Protein AF-A0A7Y6XG58-F1 (afdb_monomer_lite)

Secondary structure (DSSP, 8-state):
----EEEEEEPSSSSEEEEEE-TT--EEEEEEESS-GGGEEEEE-TTSSEEEEEE---SSSPPEEEEEESSSTT-EEEEPPPSSSEEEEEEE-TTS-EEEEEEE-SS--EEEETTEEEEEETTEEEEPPPPBTTB-EEEEEEEEEETTEEEEEEEEEEE-SSTT--GGGGSHHHHH-SEESSS--TTPPPEEEPPIIIIIHHHHHH-S--SS---EEEEEE--BTBPEEEEEE-SSS-EEEEEEEEEETTEEEPPTT----TT--EEEEEETTEEEEEETTEEEEEETTTTEEEEEEES-SEEEEPPPPP---------------

pLDDT: mean 89.7, std 11.96, range [34.78, 98.19]

Radius of gyration: 22.36 Å; chains: 1; bounding box: 59×58×66 Å

Sequence (325 aa):
PSFALSLLQDAAPSGCTWIRQDPTGIRKALATVDAPCERLGLAWSPDGKQGALVDRGNGTLPPRAWKVDFDAPQALTPLALPDEGHTDSLGFDAQGRVVALVSQLEGLTRKEERGEEVFVVDGRRLPVPEETEGSPAGLAHAYRREGETWKRIESVATVYEREDAPGTTALATASQLVSSTFGADPDAPAATELTEDSEAARLDAVVKDKGHTEYGAWVALETHGGPLYAWRAARELPVLMPPLRWEANDRLSEPEALSLEPTSVVELRVRGALLLVASDHSARIYDARSKKRLAQLDGVHGARFWPKQRTVTAALPSSGTSAGQ

Foldseek 3Di:
DFFKKWFWFADPPGFIWTWIAGSVRDIDTFETDRDHRVQWFKEAFLQLQKIKIWRPDDVVDHIWMFITGRVPGHPTHTADDDPAAHFPKWFAFLVRWIKTKGWHQPPWDWDDDPNFIWTADPNDTAGAPDDDVQKGKTKIWMWTDDPNDTDTDDIHIWIDRDPPTCTSVVDPVLVRGPIMRDDDDPQFFDKAFDDPVPVQVVCCVVCVDLLDDFDFGWIWTQALQGTWIFTFGPDVDTFTFDPIWDDDPNDTDGQDPPPDRSPWGWTWGYDHQWIWIDTAQWIWIARNNVSHTPDIGGSTRDMDTRHDNDDSPPPDPPPPDDDDD

Structure (mmCIF, N/CA/C/O backbone):
data_AF-A0A7Y6XG58-F1
#
_entry.id   AF-A0A7Y6XG58-F1
#
loop_
_atom_site.group_PDB
_atom_site.id
_atom_site.type_symbol
_atom_site.label_atom_id
_atom_site.label_alt_id
_atom_site.label_comp_id
_atom_site.label_asym_id
_atom_site.label_entity_id
_atom_site.label_seq_id
_atom_site.pdbx_PDB_ins_code
_atom_site.Cartn_x
_atom_site.Cartn_y
_atom_site.Cartn_z
_atom_site.occupancy
_atom_site.B_iso_or_equiv
_atom_site.auth_seq_id
_atom_site.auth_comp_id
_atom_site.auth_asym_id
_atom_site.auth_atom_id
_atom_site.pdbx_PDB_model_num
ATOM 1 N N . PRO A 1 1 ? 3.478 -12.590 -20.156 1.00 69.44 1 PRO A N 1
ATOM 2 C CA . PRO A 1 1 ? 2.657 -12.874 -18.947 1.00 69.44 1 PRO A CA 1
ATOM 3 C C . PRO A 1 1 ? 1.455 -11.914 -18.908 1.00 69.44 1 PRO A C 1
ATOM 5 O O . PRO A 1 1 ? 1.644 -10.749 -19.231 1.00 69.44 1 PRO A O 1
ATOM 8 N N . SER A 1 2 ? 0.245 -12.385 -18.576 1.00 86.50 2 SER A N 1
ATOM 9 C CA . SER A 1 2 ? -0.956 -11.531 -18.457 1.00 86.50 2 SER A CA 1
ATOM 10 C C . SER A 1 2 ? -1.054 -10.938 -17.049 1.00 86.50 2 SER A C 1
ATOM 12 O O . SER A 1 2 ? -0.806 -11.647 -16.071 1.00 86.50 2 SER A O 1
ATOM 14 N N . PHE A 1 3 ? -1.404 -9.656 -16.938 1.00 92.06 3 PHE A N 1
ATOM 15 C CA . PHE A 1 3 ? -1.584 -8.965 -15.661 1.00 92.06 3 PHE A CA 1
ATOM 16 C C . PHE A 1 3 ? -2.633 -7.863 -15.767 1.00 92.06 3 PHE A C 1
ATOM 18 O O . PHE A 1 3 ? -2.821 -7.285 -16.824 1.00 92.06 3 PHE A O 1
ATOM 25 N N . ALA A 1 4 ? -3.285 -7.548 -14.654 1.00 94.88 4 ALA A N 1
ATOM 26 C CA . ALA A 1 4 ? -4.121 -6.363 -14.513 1.00 94.88 4 ALA A CA 1
ATOM 27 C C . ALA A 1 4 ? -3.551 -5.492 -13.390 1.00 94.88 4 ALA A C 1
ATOM 29 O O . ALA A 1 4 ? -2.874 -6.003 -12.492 1.00 94.88 4 ALA A O 1
ATOM 30 N N . LEU A 1 5 ? -3.825 -4.193 -13.438 1.00 96.00 5 LEU A N 1
ATOM 31 C CA . LEU A 1 5 ? -3.298 -3.211 -12.497 1.00 96.00 5 LEU A CA 1
ATOM 32 C C . LEU A 1 5 ? -4.422 -2.440 -11.811 1.00 96.00 5 LEU A C 1
ATOM 34 O O . LEU A 1 5 ? -5.487 -2.207 -12.380 1.00 96.00 5 LEU A O 1
ATOM 38 N N . SER A 1 6 ? -4.137 -2.038 -10.583 1.00 95.31 6 SER A N 1
ATOM 39 C CA . SER A 1 6 ? -4.850 -1.025 -9.822 1.00 95.31 6 SER A CA 1
ATOM 40 C C . SER A 1 6 ? -4.004 0.241 -9.839 1.00 95.31 6 SER A C 1
ATOM 42 O O . SER A 1 6 ? -2.847 0.187 -9.424 1.00 95.31 6 SER A O 1
ATOM 44 N N . LEU A 1 7 ? -4.567 1.347 -10.316 1.00 96.31 7 LEU A N 1
ATOM 45 C CA . LEU A 1 7 ? -3.870 2.617 -10.500 1.00 96.31 7 LEU A CA 1
ATOM 46 C C . LEU A 1 7 ? -4.575 3.737 -9.732 1.00 96.31 7 LEU A C 1
ATOM 48 O O . LEU A 1 7 ? -5.806 3.764 -9.682 1.00 96.31 7 LEU A O 1
ATOM 52 N N . LEU A 1 8 ? -3.796 4.670 -9.197 1.00 96.56 8 LEU A N 1
ATOM 53 C CA . LEU A 1 8 ? -4.266 5.979 -8.745 1.00 96.56 8 LEU A CA 1
ATOM 54 C C . LEU A 1 8 ? -3.774 7.043 -9.723 1.00 96.56 8 LEU A C 1
ATOM 56 O O . LEU A 1 8 ? -2.607 7.037 -10.116 1.00 96.56 8 LEU A O 1
ATOM 60 N N . GLN A 1 9 ? -4.669 7.930 -10.136 1.00 96.12 9 GLN A N 1
ATOM 61 C CA . GLN A 1 9 ? -4.381 8.992 -11.094 1.00 96.12 9 GLN A CA 1
ATOM 62 C C . GLN A 1 9 ? -5.213 10.229 -10.754 1.00 96.12 9 GLN A C 1
ATOM 64 O O . GLN A 1 9 ? -6.367 10.090 -10.344 1.00 96.12 9 GLN A O 1
ATOM 69 N N . ASP A 1 10 ? -4.650 11.420 -10.959 1.00 95.94 10 ASP A N 1
ATOM 70 C CA . ASP A 1 10 ? -5.363 12.675 -10.722 1.00 95.94 10 ASP A CA 1
ATOM 71 C C . ASP A 1 10 ? -6.673 12.735 -11.510 1.00 95.94 10 ASP A C 1
ATOM 73 O O . ASP A 1 10 ? -6.753 12.363 -12.687 1.00 95.94 10 ASP A O 1
ATOM 77 N N . ALA A 1 11 ? -7.717 13.211 -10.839 1.00 93.62 11 ALA A N 1
ATOM 78 C CA . ALA A 1 11 ? -9.002 13.506 -11.443 1.00 93.62 11 ALA A CA 1
ATOM 79 C C . ALA A 1 11 ? -9.057 14.978 -11.870 1.00 93.62 11 ALA A C 1
ATOM 81 O O . ALA A 1 11 ? -8.547 15.860 -11.183 1.00 93.62 11 ALA A O 1
ATOM 82 N N . ALA A 1 12 ? -9.723 15.256 -12.992 1.00 87.38 12 ALA A N 1
ATOM 83 C CA . ALA A 1 12 ? -10.027 16.622 -13.402 1.00 87.38 12 ALA A CA 1
ATOM 84 C C . ALA A 1 12 ? -11.384 17.069 -12.815 1.00 87.38 12 ALA A C 1
ATOM 86 O O . ALA A 1 12 ? -12.341 16.294 -12.884 1.00 87.38 12 ALA A O 1
ATOM 87 N N . PRO A 1 13 ? -11.523 18.311 -12.310 1.00 86.44 13 PRO A N 1
ATOM 88 C CA . PRO A 1 13 ? -10.483 19.339 -12.167 1.00 86.44 13 PRO A CA 1
ATOM 89 C C . PRO A 1 13 ? -9.591 19.163 -10.923 1.00 86.44 13 PRO A C 1
ATOM 91 O O . PRO A 1 13 ? -8.540 19.792 -10.850 1.00 86.44 13 PRO A O 1
ATOM 94 N N . SER A 1 14 ? -10.009 18.345 -9.958 1.00 90.56 14 SER A N 1
ATOM 95 C CA . SER A 1 14 ? -9.260 18.015 -8.745 1.00 90.56 14 SER A CA 1
ATOM 96 C C . SER A 1 14 ? -9.684 16.650 -8.202 1.00 90.56 14 SER A C 1
ATOM 98 O O . SER A 1 14 ? -10.752 16.135 -8.544 1.00 90.56 14 SER A O 1
ATOM 100 N N . GLY A 1 15 ? -8.859 16.088 -7.319 1.00 95.12 15 GLY A N 1
ATOM 101 C CA . GLY A 1 15 ? -9.108 14.813 -6.652 1.00 95.12 15 GLY A CA 1
ATOM 102 C C . GLY A 1 15 ? -8.339 13.660 -7.286 1.00 95.12 15 GLY A C 1
ATOM 103 O O . GLY A 1 15 ? -7.426 13.864 -8.082 1.00 95.12 15 GLY A O 1
ATOM 104 N N . CYS A 1 16 ? -8.724 12.435 -6.948 1.00 96.62 16 CYS A N 1
ATOM 105 C CA . CYS A 1 16 ? -8.040 11.233 -7.399 1.00 96.62 16 CYS A CA 1
ATOM 106 C C . CYS A 1 16 ? -9.036 10.170 -7.853 1.00 96.62 16 CYS A C 1
ATOM 108 O O . CYS A 1 16 ? -10.065 9.933 -7.214 1.00 96.62 16 CYS A O 1
ATOM 110 N N . THR A 1 17 ? -8.715 9.506 -8.960 1.00 96.00 17 THR A N 1
ATOM 111 C CA . THR A 1 17 ? -9.482 8.393 -9.510 1.00 96.00 17 THR A CA 1
ATOM 112 C C . THR A 1 17 ? -8.733 7.084 -9.312 1.00 96.00 17 THR A C 1
ATOM 114 O O . THR A 1 17 ? -7.593 6.917 -9.746 1.00 96.00 17 THR A O 1
ATOM 117 N N . TRP A 1 18 ? -9.424 6.117 -8.718 1.00 96.00 18 TRP A N 1
ATOM 118 C CA . TRP A 1 18 ? -9.010 4.728 -8.688 1.00 96.00 18 TRP A CA 1
ATOM 119 C C . TRP A 1 18 ? -9.430 4.029 -9.981 1.00 96.00 18 TRP A C 1
ATOM 121 O O . TRP A 1 18 ? -10.613 3.962 -10.321 1.00 96.00 18 TRP A O 1
ATOM 131 N N . ILE A 1 19 ? -8.453 3.494 -10.707 1.00 95.50 19 ILE A N 1
ATOM 132 C CA . ILE A 1 19 ? -8.625 2.889 -12.026 1.00 95.50 19 ILE A CA 1
ATOM 133 C C . ILE A 1 19 ? -8.189 1.423 -11.986 1.00 95.50 19 ILE A C 1
ATOM 135 O O . ILE A 1 19 ? -7.132 1.085 -11.454 1.00 95.50 19 ILE A O 1
ATOM 139 N N . ARG A 1 20 ? -8.964 0.548 -12.630 1.00 94.94 20 ARG A N 1
ATOM 140 C CA . ARG A 1 20 ? -8.509 -0.787 -13.031 1.00 94.94 20 ARG A CA 1
ATOM 141 C C . ARG A 1 20 ? -8.024 -0.743 -14.471 1.00 94.94 20 ARG A C 1
ATOM 143 O O . ARG A 1 20 ? -8.786 -0.354 -15.352 1.00 94.94 20 ARG A O 1
ATOM 150 N N . GLN A 1 21 ? -6.798 -1.188 -14.715 1.00 95.75 21 GLN A N 1
ATOM 151 C CA . GLN A 1 21 ? -6.299 -1.449 -16.062 1.00 95.75 21 GLN A CA 1
ATOM 152 C C . GLN A 1 21 ? -6.262 -2.957 -16.311 1.00 95.75 21 GLN A C 1
ATOM 154 O O . GLN A 1 21 ? -5.700 -3.706 -15.511 1.00 95.75 21 GLN A O 1
ATOM 159 N N . ASP A 1 22 ? -6.873 -3.413 -17.397 1.00 93.75 22 ASP A N 1
ATOM 160 C CA . ASP A 1 22 ? -6.862 -4.823 -17.777 1.00 93.75 22 ASP A CA 1
ATOM 161 C C . ASP A 1 22 ? -5.561 -5.220 -18.520 1.00 93.75 22 ASP A C 1
ATOM 163 O O . ASP A 1 22 ? -4.730 -4.356 -18.822 1.00 93.75 22 ASP A O 1
ATOM 167 N N . PRO A 1 23 ? -5.354 -6.515 -18.829 1.00 92.12 23 PRO A N 1
ATOM 168 C CA . PRO A 1 23 ? -4.157 -6.970 -19.541 1.00 92.12 23 PRO A CA 1
ATOM 169 C C . PRO A 1 23 ? -4.000 -6.448 -20.970 1.00 92.12 23 PRO A C 1
ATOM 171 O O . PRO A 1 23 ? -2.908 -6.537 -21.523 1.00 92.12 23 PRO A O 1
ATOM 174 N N . THR A 1 24 ? -5.069 -5.930 -21.577 1.00 92.00 24 THR A N 1
ATOM 175 C CA . THR A 1 24 ? -5.035 -5.307 -22.908 1.00 92.00 24 THR A CA 1
ATOM 176 C C . THR A 1 24 ? -4.704 -3.814 -22.840 1.00 92.00 24 THR A C 1
ATOM 178 O O . THR A 1 24 ? -4.454 -3.193 -23.868 1.00 92.00 24 THR A O 1
ATOM 181 N N . GLY A 1 25 ? -4.663 -3.242 -21.631 1.00 92.50 25 GLY A N 1
ATOM 182 C CA . GLY A 1 25 ? -4.418 -1.824 -21.388 1.00 92.50 25 GLY A CA 1
ATOM 183 C C . GLY A 1 25 ? -5.690 -0.987 -21.251 1.00 92.50 25 GLY A C 1
ATOM 184 O O . GLY A 1 25 ? -5.589 0.215 -21.008 1.00 92.50 25 GLY A O 1
ATOM 185 N N . ILE A 1 26 ? -6.881 -1.586 -21.356 1.00 94.44 26 ILE A N 1
ATOM 186 C CA . ILE A 1 26 ? -8.145 -0.858 -21.197 1.00 94.44 26 ILE A CA 1
ATOM 187 C C . ILE A 1 26 ? -8.289 -0.423 -19.738 1.00 94.44 26 ILE A C 1
ATOM 189 O O . ILE A 1 26 ? -8.151 -1.227 -18.814 1.00 94.44 26 ILE A O 1
ATOM 193 N N . ARG A 1 27 ? -8.581 0.866 -19.537 1.00 94.81 27 ARG A N 1
ATOM 194 C CA . ARG A 1 27 ? -8.760 1.493 -18.224 1.00 94.81 27 ARG A CA 1
ATOM 195 C C . ARG A 1 27 ? -10.244 1.684 -17.910 1.00 94.81 27 ARG A C 1
ATOM 197 O O . ARG A 1 27 ? -10.975 2.275 -18.699 1.00 94.81 27 ARG A O 1
ATOM 204 N N . LYS A 1 28 ? -10.672 1.227 -16.732 1.00 93.69 28 LYS A N 1
ATOM 205 C CA . LYS A 1 28 ? -12.011 1.438 -16.165 1.00 93.69 28 LYS A CA 1
ATOM 206 C C . LYS A 1 28 ? -11.878 2.192 -14.844 1.00 93.69 28 LYS A C 1
ATOM 208 O O . LYS A 1 28 ? -11.248 1.687 -13.915 1.00 93.69 28 LYS A O 1
ATOM 213 N N . ALA A 1 29 ? -12.487 3.371 -14.748 1.00 94.50 29 ALA A N 1
ATOM 214 C CA . ALA A 1 29 ? -12.616 4.079 -13.477 1.00 94.50 29 ALA A CA 1
ATOM 215 C C . ALA A 1 29 ? -13.538 3.293 -12.530 1.00 94.50 29 ALA A C 1
ATOM 217 O O . ALA A 1 29 ? -14.615 2.843 -12.929 1.00 94.50 29 ALA A O 1
ATOM 218 N N . LEU A 1 30 ? -13.097 3.113 -11.288 1.00 94.12 30 LEU A N 1
ATOM 219 C CA . LEU A 1 30 ? -13.837 2.421 -10.234 1.00 94.12 30 LEU A CA 1
ATOM 220 C C . LEU A 1 30 ? -14.486 3.421 -9.280 1.00 94.12 30 LEU A C 1
ATOM 222 O O . LEU A 1 30 ? -15.659 3.280 -8.945 1.00 94.12 30 LEU A O 1
ATOM 226 N N . ALA A 1 31 ? -13.727 4.439 -8.879 1.00 94.56 31 ALA A N 1
ATOM 227 C CA . ALA A 1 31 ? -14.133 5.456 -7.921 1.00 94.56 31 ALA A CA 1
ATOM 228 C C . ALA A 1 31 ? -13.327 6.743 -8.127 1.00 94.56 31 ALA A C 1
ATOM 230 O O . ALA A 1 31 ? -12.152 6.669 -8.480 1.00 94.56 31 ALA A O 1
ATOM 231 N N . THR A 1 32 ? -13.933 7.894 -7.841 1.00 95.25 32 THR A N 1
ATOM 232 C CA . THR A 1 32 ? -13.258 9.199 -7.828 1.00 95.25 32 THR A CA 1
ATOM 233 C C . THR A 1 32 ? -13.610 9.926 -6.542 1.00 95.25 32 THR A C 1
ATOM 235 O O . THR A 1 32 ? -14.789 10.072 -6.232 1.00 95.25 32 THR A O 1
ATOM 238 N N . VAL A 1 33 ? -12.601 10.375 -5.799 1.00 94.50 33 VAL A N 1
ATOM 239 C CA . VAL A 1 33 ? -12.776 11.102 -4.536 1.00 94.50 33 VAL A CA 1
ATOM 240 C C . VAL A 1 33 ? -12.104 12.464 -4.592 1.00 94.50 33 VAL A C 1
ATOM 242 O O . VAL A 1 33 ? -11.081 12.641 -5.251 1.00 94.50 33 VAL A O 1
ATOM 245 N N . ASP A 1 34 ? -12.661 13.414 -3.849 1.00 94.06 34 ASP A N 1
ATOM 246 C CA . ASP A 1 34 ? -12.052 14.724 -3.630 1.00 94.06 34 ASP A CA 1
ATOM 247 C C . ASP A 1 34 ? -10.993 14.636 -2.518 1.00 94.06 34 ASP A C 1
ATOM 249 O O . ASP A 1 34 ? -11.228 14.946 -1.343 1.00 94.06 34 ASP A O 1
ATOM 253 N N . ALA A 1 35 ? -9.854 14.060 -2.893 1.00 94.25 35 ALA A N 1
ATOM 254 C CA . ALA A 1 35 ? -8.639 13.918 -2.104 1.00 94.25 35 ALA A CA 1
ATOM 255 C C . ALA A 1 35 ? -7.462 13.684 -3.065 1.00 94.25 35 ALA A C 1
ATOM 257 O O . ALA A 1 35 ? -7.665 13.080 -4.122 1.00 94.25 35 ALA A O 1
ATOM 258 N N . PRO A 1 36 ? -6.250 14.144 -2.728 1.00 94.31 36 PRO A N 1
ATOM 259 C CA . PRO A 1 36 ? -5.086 13.935 -3.569 1.00 94.31 36 PRO A CA 1
ATOM 260 C C . PRO A 1 36 ? -4.610 12.473 -3.446 1.00 94.31 36 PRO A C 1
ATOM 262 O O . PRO A 1 36 ? -4.856 11.812 -2.429 1.00 94.31 36 PRO A O 1
ATOM 265 N N . CYS A 1 37 ? -4.020 11.930 -4.512 1.00 95.00 37 CYS A N 1
ATOM 266 C CA . CYS A 1 37 ? -3.786 10.491 -4.639 1.00 95.00 37 CYS A CA 1
ATOM 267 C C . CYS A 1 37 ? -2.814 9.925 -3.596 1.00 95.00 37 CYS A C 1
ATOM 269 O O . CYS A 1 37 ? -3.017 8.807 -3.126 1.00 95.00 37 CYS A O 1
ATOM 271 N N . GLU A 1 38 ? -1.804 10.695 -3.194 1.00 91.31 38 GLU A N 1
ATOM 272 C CA . GLU A 1 38 ? -0.782 10.327 -2.209 1.00 91.31 38 GLU A CA 1
ATOM 273 C C . GLU A 1 38 ? -1.354 10.054 -0.811 1.00 91.31 38 GLU A C 1
ATOM 275 O O . GLU A 1 38 ? -0.729 9.397 0.019 1.00 91.31 38 GLU A O 1
ATOM 280 N N . ARG A 1 39 ? -2.574 10.532 -0.546 1.00 92.50 39 ARG A N 1
ATOM 281 C CA . ARG A 1 39 ? -3.260 10.354 0.738 1.00 92.50 39 ARG A CA 1
ATOM 282 C C . ARG A 1 39 ? -4.153 9.117 0.778 1.00 92.50 39 ARG A C 1
ATOM 284 O O . ARG A 1 39 ? -4.717 8.804 1.831 1.00 92.50 39 ARG A O 1
ATOM 291 N N . LEU A 1 40 ? -4.319 8.446 -0.363 1.00 94.94 40 LEU A N 1
ATOM 292 C CA . LEU A 1 40 ? -5.261 7.351 -0.521 1.00 94.94 40 LEU A CA 1
ATOM 293 C C . LEU A 1 40 ? -4.615 5.988 -0.295 1.00 94.94 40 LEU A C 1
ATOM 295 O O . LEU A 1 40 ? -3.627 5.625 -0.925 1.00 94.94 40 LEU A O 1
ATOM 299 N N . GLY A 1 41 ? -5.249 5.188 0.555 1.00 94.19 41 GLY A N 1
ATOM 300 C CA . GLY A 1 41 ? -4.960 3.769 0.722 1.00 94.19 41 GLY A CA 1
ATOM 301 C C . GLY A 1 41 ? -6.047 2.916 0.084 1.00 94.19 41 GLY A C 1
ATOM 302 O O . GLY A 1 41 ? -7.231 3.253 0.151 1.00 94.19 41 GLY A O 1
ATOM 303 N N . LEU A 1 42 ? -5.651 1.793 -0.518 1.00 94.88 42 LEU A N 1
ATOM 304 C CA . LEU A 1 42 ? -6.553 0.883 -1.228 1.00 94.88 42 LEU A CA 1
ATOM 305 C C . LEU A 1 42 ? -6.442 -0.539 -0.681 1.00 94.88 42 LEU A C 1
ATOM 307 O O . LEU A 1 42 ? -5.336 -1.067 -0.558 1.00 94.88 42 LEU A O 1
ATOM 311 N N . ALA A 1 43 ? -7.586 -1.172 -0.434 1.00 94.62 43 ALA A N 1
ATOM 312 C CA . ALA A 1 43 ? -7.684 -2.590 -0.111 1.00 94.62 43 ALA A CA 1
ATOM 313 C C . ALA A 1 43 ? -8.729 -3.284 -0.987 1.00 94.62 43 ALA A C 1
ATOM 315 O O . ALA A 1 43 ? -9.675 -2.653 -1.463 1.00 94.62 43 ALA A O 1
ATOM 316 N N . TRP A 1 44 ? -8.587 -4.597 -1.156 1.00 92.62 44 TRP A N 1
ATOM 317 C CA . TRP A 1 44 ? -9.501 -5.413 -1.958 1.00 92.62 44 TRP A CA 1
ATOM 318 C C . TRP A 1 44 ? -10.119 -6.550 -1.159 1.00 92.62 44 TRP A C 1
ATOM 320 O O . TRP A 1 44 ? -9.448 -7.193 -0.347 1.00 92.62 44 TRP A O 1
ATOM 330 N N . SER A 1 45 ? -11.376 -6.858 -1.468 1.00 93.25 45 SER A N 1
ATOM 331 C CA . SER A 1 45 ? -12.005 -8.088 -1.010 1.00 93.25 45 SER A CA 1
ATOM 332 C C . SER A 1 45 ? -11.342 -9.315 -1.661 1.00 93.25 45 SER A C 1
ATOM 334 O O . SER A 1 45 ? -10.848 -9.235 -2.793 1.00 93.25 45 SER A O 1
ATOM 336 N N . PRO A 1 46 ? -11.349 -10.487 -0.996 1.00 91.75 46 PRO A N 1
ATOM 337 C CA . PRO A 1 46 ? -10.720 -11.701 -1.521 1.00 91.75 46 PRO A CA 1
ATOM 338 C C . PRO A 1 46 ? -11.305 -12.173 -2.859 1.00 91.75 46 PRO A C 1
ATOM 340 O O . PRO A 1 46 ? -10.586 -12.732 -3.686 1.00 91.75 46 PRO A O 1
ATOM 343 N N . ASP A 1 47 ? -12.595 -11.925 -3.092 1.00 90.12 47 ASP A N 1
ATOM 344 C CA . ASP A 1 47 ? -13.291 -12.258 -4.339 1.00 90.12 47 ASP A CA 1
ATOM 345 C C . ASP A 1 47 ? -13.029 -11.250 -5.474 1.00 90.12 47 ASP A C 1
ATOM 347 O O . ASP A 1 47 ? -13.436 -11.476 -6.616 1.00 90.12 47 ASP A O 1
ATOM 351 N N . GLY A 1 48 ? -12.331 -10.146 -5.183 1.00 89.38 48 GLY A N 1
ATOM 352 C CA . GLY A 1 48 ? -11.999 -9.099 -6.141 1.00 89.38 48 GLY A CA 1
ATOM 353 C C . GLY A 1 48 ? -13.213 -8.378 -6.725 1.00 89.38 48 GLY A C 1
ATOM 354 O O . GLY A 1 48 ? -13.105 -7.875 -7.843 1.00 89.38 48 GLY A O 1
ATOM 355 N N . LYS A 1 49 ? -14.351 -8.363 -6.017 1.00 90.25 49 LYS A N 1
ATOM 356 C CA . LYS A 1 49 ? -15.574 -7.642 -6.416 1.00 90.25 49 LYS A CA 1
ATOM 357 C C . LYS A 1 49 ? -15.749 -6.308 -5.704 1.00 90.25 49 LYS A C 1
ATOM 359 O O . LYS A 1 49 ? -16.452 -5.435 -6.202 1.00 90.25 49 LYS A O 1
ATOM 364 N N . GLN A 1 50 ? -15.119 -6.153 -4.545 1.00 92.75 50 GLN A N 1
ATOM 365 C CA . GLN A 1 50 ? -15.244 -4.971 -3.710 1.00 92.75 50 GLN A CA 1
ATOM 366 C C . GLN A 1 50 ? -13.871 -4.451 -3.298 1.00 92.75 50 GLN A C 1
ATOM 368 O O . GLN A 1 50 ? -12.870 -5.172 -3.271 1.00 92.75 50 GLN A O 1
ATOM 373 N N . GLY A 1 51 ? -13.839 -3.174 -2.955 1.00 94.38 51 GLY A N 1
ATOM 374 C CA . GLY A 1 51 ? -12.672 -2.506 -2.421 1.00 94.38 51 GLY A CA 1
ATOM 375 C C . GLY A 1 51 ? -13.020 -1.593 -1.261 1.00 94.38 51 GLY A C 1
ATOM 376 O O . GLY A 1 51 ? -14.182 -1.235 -1.056 1.00 94.38 51 GLY A O 1
ATOM 377 N N . ALA A 1 52 ? -11.994 -1.213 -0.514 1.00 95.31 52 ALA A N 1
ATOM 378 C CA . ALA A 1 52 ? -12.046 -0.122 0.440 1.00 95.31 52 ALA A CA 1
ATOM 379 C C . ALA A 1 52 ? -11.031 0.936 0.012 1.00 95.31 52 ALA A C 1
ATOM 381 O O . ALA A 1 52 ? -9.907 0.605 -0.369 1.00 95.31 52 ALA A O 1
ATOM 382 N N . LEU A 1 53 ? -11.454 2.193 0.064 1.00 95.31 53 LEU A N 1
ATOM 383 C CA . LEU A 1 53 ? -10.631 3.363 -0.195 1.00 95.31 53 LEU A CA 1
ATOM 384 C C . LEU A 1 53 ? -10.631 4.206 1.074 1.00 95.31 53 LEU A C 1
ATOM 386 O O . LEU A 1 53 ? -11.700 4.500 1.607 1.00 95.31 53 LEU A O 1
ATOM 390 N N . VAL A 1 54 ? -9.448 4.569 1.561 1.00 96.19 54 VAL A N 1
ATOM 391 C CA . VAL A 1 54 ? -9.281 5.405 2.755 1.00 96.19 54 VAL A CA 1
ATOM 392 C C . VAL A 1 54 ? -8.509 6.654 2.383 1.00 96.19 54 VAL A C 1
ATOM 394 O O . VAL A 1 54 ? -7.416 6.562 1.840 1.00 96.19 54 VAL A O 1
ATOM 397 N N . ASP A 1 55 ? -9.076 7.805 2.714 1.00 95.38 55 ASP A N 1
ATOM 398 C CA . ASP A 1 55 ? -8.394 9.087 2.793 1.00 95.38 55 ASP A CA 1
ATOM 399 C C . ASP A 1 55 ? -7.962 9.296 4.254 1.00 95.38 55 ASP A C 1
ATOM 401 O O . ASP A 1 55 ? -8.817 9.404 5.133 1.00 95.38 55 ASP A O 1
ATOM 405 N N . ARG A 1 56 ? -6.650 9.356 4.522 1.00 91.50 56 ARG A N 1
ATOM 406 C CA . ARG A 1 56 ? -6.110 9.554 5.885 1.00 91.50 56 ARG A CA 1
ATOM 407 C C . ARG A 1 56 ? -6.402 10.931 6.492 1.00 91.50 56 ARG A C 1
ATOM 409 O O . ARG A 1 56 ? -6.205 11.114 7.690 1.00 91.50 56 ARG A O 1
ATOM 416 N N . GLY A 1 57 ? -6.873 11.893 5.700 1.00 91.19 57 GLY A N 1
ATOM 417 C CA . GLY A 1 57 ? -7.016 13.275 6.148 1.00 91.19 57 GLY A CA 1
ATOM 418 C C . GLY A 1 57 ? -5.665 13.980 6.314 1.00 91.19 57 GLY A C 1
ATOM 419 O O . GLY A 1 57 ? -4.607 13.433 6.014 1.00 91.19 57 GLY A O 1
ATOM 420 N N . ASN A 1 58 ? -5.697 15.241 6.739 1.00 88.94 58 ASN A N 1
ATOM 421 C CA . ASN A 1 58 ? -4.509 16.109 6.798 1.00 88.94 58 ASN A CA 1
ATOM 422 C C . ASN A 1 58 ? -4.467 16.983 8.064 1.00 88.94 58 ASN A C 1
ATOM 424 O O . ASN A 1 58 ? -3.955 18.100 8.040 1.00 88.94 58 ASN A O 1
ATOM 428 N N . GLY A 1 59 ? -5.100 16.524 9.145 1.00 85.25 59 GLY A N 1
ATOM 429 C CA . GLY A 1 59 ? -5.247 17.270 10.399 1.00 85.25 59 GLY A CA 1
ATOM 430 C C . GLY A 1 59 ? -6.351 18.333 10.378 1.00 85.25 59 GLY A C 1
ATOM 431 O O . GLY A 1 59 ? -6.974 18.571 11.405 1.00 85.25 59 GLY A O 1
ATOM 432 N N . THR A 1 60 ? -6.657 18.933 9.220 1.00 89.00 60 THR A N 1
ATOM 433 C CA . THR A 1 60 ? -7.841 19.805 9.059 1.00 89.00 60 THR A CA 1
ATOM 434 C C . THR A 1 60 ? -9.074 19.001 8.660 1.00 89.00 60 THR A C 1
ATOM 436 O O . THR A 1 60 ? -10.165 19.215 9.184 1.00 89.00 60 THR A O 1
ATOM 439 N N . LEU A 1 61 ? -8.903 18.064 7.726 1.00 90.50 61 LEU A N 1
ATOM 440 C CA . LEU A 1 61 ? -9.940 17.117 7.341 1.00 90.50 61 LEU A CA 1
ATOM 441 C C . LEU A 1 61 ? -9.764 15.818 8.132 1.00 90.50 61 LEU A C 1
ATOM 443 O O . LEU A 1 61 ? -8.653 15.273 8.123 1.00 90.50 61 LEU A O 1
ATOM 447 N N . PRO A 1 62 ? -10.829 15.303 8.776 1.00 91.69 62 PRO A N 1
ATOM 448 C CA . PRO A 1 62 ? -10.780 13.996 9.415 1.00 91.69 62 PRO A CA 1
ATOM 449 C C . PRO A 1 62 ? -10.616 12.889 8.361 1.00 91.69 62 PRO A C 1
ATOM 451 O O . PRO A 1 62 ? -10.976 13.093 7.193 1.00 91.69 62 PRO A O 1
ATOM 454 N N . PRO A 1 63 ? -10.106 11.710 8.756 1.00 94.12 63 PRO A N 1
ATOM 455 C CA . PRO A 1 63 ? -10.032 10.567 7.862 1.00 94.12 63 PRO A CA 1
ATOM 456 C C . PRO A 1 63 ? -11.429 10.154 7.389 1.00 94.12 63 PRO A C 1
ATOM 458 O O . PRO A 1 63 ? -12.420 10.250 8.116 1.00 94.12 63 PRO A O 1
ATOM 461 N N . ARG A 1 64 ? -11.510 9.689 6.144 1.00 95.62 64 ARG A N 1
ATOM 462 C CA . ARG A 1 64 ? -12.752 9.248 5.500 1.00 95.62 64 ARG A CA 1
ATOM 463 C C . ARG A 1 64 ? -12.510 7.924 4.801 1.00 95.62 64 ARG A C 1
ATOM 465 O O . ARG A 1 64 ? -11.429 7.688 4.268 1.00 95.62 64 ARG A O 1
ATOM 472 N N . ALA A 1 65 ? -13.529 7.081 4.757 1.00 96.75 65 ALA A N 1
ATOM 473 C CA . ALA A 1 65 ? -13.453 5.818 4.049 1.00 96.75 65 ALA A CA 1
ATOM 474 C C . ALA A 1 65 ? -14.689 5.573 3.195 1.00 96.75 65 ALA A C 1
ATOM 476 O O . ALA A 1 65 ? -15.789 6.050 3.485 1.00 96.75 65 ALA A O 1
ATOM 477 N N . TRP A 1 66 ? -14.496 4.783 2.147 1.00 95.88 66 TRP A N 1
ATOM 478 C CA . TRP A 1 66 ? -15.556 4.343 1.260 1.00 95.88 66 TRP A CA 1
ATOM 479 C C . TRP A 1 66 ? -15.389 2.873 0.928 1.00 95.88 66 TRP A C 1
ATOM 481 O O . TRP A 1 66 ? -14.280 2.379 0.717 1.00 95.88 66 TRP A O 1
ATOM 491 N N . LYS A 1 67 ? -16.522 2.192 0.813 1.00 94.06 67 LYS A N 1
ATOM 492 C CA . LYS A 1 67 ? -16.621 0.901 0.154 1.00 94.06 67 LYS A CA 1
ATOM 493 C C . LYS A 1 67 ? -16.942 1.125 -1.323 1.00 94.06 67 LYS A C 1
ATOM 495 O O . LYS A 1 67 ? -17.816 1.924 -1.661 1.00 94.06 67 LYS A O 1
ATOM 500 N N . VAL A 1 68 ? -16.233 0.408 -2.187 1.00 94.06 68 VAL A N 1
ATOM 501 C CA . VAL A 1 68 ? -16.364 0.485 -3.646 1.00 94.06 68 VAL A CA 1
ATOM 502 C C . VAL A 1 68 ? -16.823 -0.868 -4.167 1.00 94.06 68 VAL A C 1
ATOM 504 O O . VAL A 1 68 ? -16.199 -1.883 -3.863 1.00 94.06 68 VAL A O 1
ATOM 507 N N . ASP A 1 69 ? -17.898 -0.888 -4.947 1.00 92.19 69 ASP A N 1
ATOM 508 C CA . ASP A 1 69 ? -18.328 -2.065 -5.704 1.00 92.19 69 ASP A CA 1
ATOM 509 C C . ASP A 1 69 ? -17.804 -1.950 -7.143 1.00 92.19 69 ASP A C 1
ATOM 511 O O . ASP A 1 69 ? -18.036 -0.953 -7.827 1.00 92.19 69 ASP A O 1
ATOM 515 N N . PHE A 1 70 ? -17.043 -2.939 -7.610 1.00 90.50 70 PHE A N 1
ATOM 516 C CA . PHE A 1 70 ? -16.400 -2.870 -8.925 1.00 90.50 70 PHE A CA 1
ATOM 517 C C . PHE A 1 70 ? -17.347 -3.185 -10.094 1.00 90.50 70 PHE A C 1
ATOM 519 O O . PHE A 1 70 ? -17.031 -2.842 -11.247 1.00 90.50 70 PHE A O 1
ATOM 526 N N . ASP A 1 71 ? -18.496 -3.802 -9.808 1.00 86.31 71 ASP A N 1
ATOM 527 C CA . ASP A 1 71 ? -19.558 -4.079 -10.776 1.00 86.31 71 ASP A CA 1
ATOM 528 C C . ASP A 1 71 ? -20.530 -2.894 -10.897 1.00 86.31 71 ASP A C 1
ATOM 530 O O . ASP A 1 71 ? -21.101 -2.686 -11.969 1.00 86.31 71 ASP A O 1
ATOM 534 N N . ALA A 1 72 ? -20.626 -2.053 -9.861 1.00 83.75 72 ALA A N 1
ATOM 535 C CA . ALA A 1 72 ? -21.335 -0.771 -9.874 1.00 83.75 72 ALA A CA 1
ATOM 536 C C . ALA A 1 72 ? -20.348 0.422 -9.875 1.00 83.75 72 ALA A C 1
ATOM 538 O O . ALA A 1 72 ? -20.191 1.105 -8.860 1.00 83.75 72 ALA A O 1
ATOM 539 N N . PRO A 1 73 ? -19.653 0.689 -11.002 1.00 67.31 73 PRO A N 1
ATOM 540 C CA . PRO A 1 73 ? -18.624 1.723 -11.059 1.00 67.31 73 PRO A CA 1
ATOM 541 C C . PRO A 1 73 ? -19.176 3.096 -10.658 1.00 67.31 73 PRO A C 1
ATOM 543 O O . PRO A 1 73 ? -20.294 3.448 -11.023 1.00 67.31 73 PRO A O 1
ATOM 546 N N . GLN A 1 74 ? -18.354 3.873 -9.946 1.00 70.19 74 GLN A N 1
ATOM 547 C CA . GLN A 1 74 ? -18.657 5.206 -9.401 1.00 70.19 74 GLN A CA 1
ATOM 548 C C . GLN A 1 74 ? -19.637 5.247 -8.215 1.00 70.19 74 GLN A C 1
ATOM 550 O O . GLN A 1 74 ? -19.817 6.314 -7.627 1.00 70.19 74 GLN A O 1
ATOM 555 N N . ALA A 1 75 ? -20.209 4.116 -7.790 1.00 75.19 75 ALA A N 1
ATOM 556 C CA . ALA A 1 75 ? -20.966 4.052 -6.544 1.00 75.19 75 ALA A CA 1
ATOM 557 C C . ALA A 1 75 ? -20.005 4.020 -5.341 1.00 75.19 75 ALA A C 1
ATOM 559 O O . ALA A 1 75 ? -19.553 2.965 -4.893 1.00 75.19 75 ALA A O 1
ATOM 560 N N . LEU A 1 76 ? -19.679 5.201 -4.816 1.00 85.94 76 LEU A N 1
ATOM 561 C CA . LEU A 1 76 ? -18.971 5.351 -3.549 1.00 85.94 76 LEU A CA 1
ATOM 562 C C . LEU A 1 76 ? -19.959 5.230 -2.393 1.00 85.94 76 LEU A C 1
ATOM 564 O O . LEU A 1 76 ? -20.782 6.118 -2.187 1.00 85.94 76 LEU A O 1
ATOM 568 N N . THR A 1 77 ? -19.861 4.154 -1.615 1.00 91.88 77 THR A N 1
ATOM 569 C CA . THR A 1 77 ? -20.650 4.015 -0.384 1.00 91.88 77 THR A CA 1
ATOM 570 C C . THR A 1 77 ? -19.801 4.487 0.791 1.00 91.88 77 THR A C 1
ATOM 572 O O . THR A 1 77 ? -18.789 3.839 1.072 1.00 91.88 77 THR A O 1
ATOM 575 N N . PRO A 1 78 ? -20.149 5.595 1.475 1.00 93.81 78 PRO A N 1
ATOM 576 C CA . PRO A 1 78 ? -19.423 6.029 2.661 1.00 93.81 78 PRO A CA 1
ATOM 577 C C . PRO A 1 78 ? -19.353 4.907 3.693 1.00 93.81 78 PRO A C 1
ATOM 579 O O . PRO A 1 78 ? -20.343 4.226 3.957 1.00 93.81 78 PRO A O 1
ATOM 582 N N . LEU A 1 79 ? -18.175 4.719 4.271 1.00 94.75 79 LEU A N 1
ATOM 583 C CA . LEU A 1 79 ? -17.934 3.747 5.320 1.00 94.75 79 LEU A CA 1
ATOM 584 C C . LEU A 1 79 ? -17.544 4.510 6.582 1.00 94.75 79 LEU A C 1
ATOM 586 O O . LEU A 1 79 ? -16.453 5.071 6.655 1.00 94.75 79 LEU A O 1
ATOM 590 N N . ALA A 1 80 ? -18.441 4.528 7.569 1.00 94.81 80 ALA A N 1
ATOM 591 C CA . ALA A 1 80 ? -18.125 5.072 8.884 1.00 94.81 80 ALA A CA 1
ATOM 592 C C . ALA A 1 80 ? -16.923 4.320 9.473 1.00 94.81 80 ALA A C 1
ATOM 594 O O . ALA A 1 80 ? -16.880 3.088 9.413 1.00 94.81 80 ALA A O 1
ATOM 595 N N . LEU A 1 81 ? -15.957 5.055 10.015 1.00 95.94 81 LEU A N 1
ATOM 596 C CA . LEU A 1 81 ? -14.813 4.500 10.737 1.00 95.94 81 LEU A CA 1
ATOM 597 C C . LEU A 1 81 ? -15.208 4.214 12.198 1.00 95.94 81 LEU A C 1
ATOM 599 O O . LEU A 1 81 ? -16.207 4.767 12.656 1.00 95.94 81 LEU A O 1
ATOM 603 N N . PRO A 1 82 ? -14.495 3.332 12.920 1.00 95.81 82 PRO A N 1
ATOM 604 C CA . PRO A 1 82 ? -14.668 3.192 14.365 1.00 95.81 82 PRO A CA 1
ATOM 605 C C . PRO A 1 82 ? -14.541 4.540 15.093 1.00 95.81 82 PRO A C 1
ATOM 607 O O . PRO A 1 82 ? -13.650 5.323 14.773 1.00 95.81 82 PRO A O 1
ATOM 610 N N . ASP A 1 83 ? -15.418 4.785 16.071 1.00 91.50 83 ASP A N 1
ATOM 611 C CA . ASP A 1 83 ? -15.463 6.052 16.823 1.00 91.50 83 ASP A CA 1
ATOM 612 C C . ASP A 1 83 ? -14.329 6.179 17.854 1.00 91.50 83 ASP A C 1
ATOM 614 O O . ASP A 1 83 ? -13.947 7.280 18.247 1.00 91.50 83 ASP A O 1
ATOM 618 N N . GLU A 1 84 ? -13.813 5.045 18.327 1.00 90.50 84 GLU A N 1
ATOM 619 C CA . GLU A 1 84 ? -12.741 4.994 19.316 1.00 90.50 84 GLU A CA 1
ATOM 620 C C . GLU A 1 84 ? -11.380 4.914 18.626 1.00 90.50 84 GLU A C 1
ATOM 622 O O . GLU A 1 84 ? -11.166 4.037 17.792 1.00 90.50 84 GLU A O 1
ATOM 627 N N . GLY A 1 85 ? -10.445 5.774 19.038 1.00 93.00 85 GLY A N 1
ATOM 628 C CA . GLY A 1 85 ? -9.060 5.762 18.565 1.00 93.00 85 GLY A CA 1
ATOM 629 C C . GLY A 1 85 ? -8.865 6.316 17.149 1.00 93.00 85 GLY A C 1
ATOM 630 O O . GLY A 1 85 ? -9.740 6.950 16.563 1.00 93.00 85 GLY A O 1
ATOM 631 N N . HIS A 1 86 ? -7.673 6.093 16.603 1.00 93.94 86 HIS A N 1
ATOM 632 C CA . HIS A 1 86 ? -7.292 6.454 15.245 1.00 93.94 86 HIS A CA 1
ATOM 633 C C . HIS A 1 86 ? -7.270 5.203 14.361 1.00 93.94 86 HIS A C 1
ATOM 635 O O . HIS A 1 86 ? -6.639 4.204 14.692 1.00 93.94 86 HIS A O 1
ATOM 641 N N . THR A 1 87 ? -7.977 5.227 13.228 1.00 95.12 87 THR A N 1
ATOM 642 C CA . THR A 1 87 ? -7.956 4.096 12.288 1.00 95.12 87 THR A CA 1
ATOM 643 C C . THR A 1 87 ? -6.702 4.151 11.421 1.00 95.12 87 THR A C 1
ATOM 645 O O . THR A 1 87 ? -6.668 4.871 10.426 1.00 95.12 87 THR A O 1
ATOM 648 N N . ASP A 1 88 ? -5.706 3.338 11.766 1.00 93.75 88 ASP A N 1
ATOM 649 C CA . ASP A 1 88 ? -4.442 3.231 11.029 1.00 93.75 88 ASP A CA 1
ATOM 650 C C . ASP A 1 88 ? -4.643 2.601 9.641 1.00 93.75 88 ASP A C 1
ATOM 652 O O . ASP A 1 88 ? -3.978 2.967 8.663 1.00 93.75 88 ASP A O 1
ATOM 656 N N . SER A 1 89 ? -5.553 1.621 9.544 1.00 94.94 89 SER A N 1
ATOM 657 C CA . SER A 1 89 ? -5.839 0.924 8.290 1.00 94.94 89 SER A CA 1
ATOM 658 C C . SER A 1 89 ? -7.212 0.254 8.247 1.00 94.94 89 SER A C 1
ATOM 660 O O . SER A 1 89 ? -7.749 -0.182 9.265 1.00 94.94 89 SER A O 1
ATOM 662 N N . LEU A 1 90 ? -7.742 0.091 7.032 1.00 96.62 90 LEU A N 1
ATOM 663 C CA . LEU A 1 90 ? -8.839 -0.813 6.715 1.00 96.62 90 LEU A CA 1
ATOM 664 C C . LEU A 1 90 ? -8.351 -1.969 5.842 1.00 96.62 90 LEU A C 1
ATOM 666 O O . LEU A 1 90 ? -7.487 -1.813 4.987 1.00 96.62 90 LEU A O 1
ATOM 670 N N . GLY A 1 91 ? -8.967 -3.130 5.987 1.00 95.38 91 GLY A N 1
ATOM 671 C CA . GLY A 1 91 ? -8.681 -4.288 5.160 1.00 95.38 91 GLY A CA 1
ATOM 672 C C . GLY A 1 91 ? -9.855 -5.241 5.061 1.00 95.38 91 GLY A C 1
ATOM 673 O O . GLY A 1 91 ? -10.947 -4.970 5.560 1.00 95.38 91 GLY A O 1
ATOM 674 N N . PHE A 1 92 ? -9.619 -6.372 4.407 1.00 94.88 92 PHE A N 1
ATOM 675 C CA . PHE A 1 92 ? -10.595 -7.452 4.306 1.00 94.88 92 PHE A CA 1
ATOM 676 C C . PHE A 1 92 ? -10.034 -8.729 4.913 1.00 94.88 92 PHE A C 1
ATOM 678 O O . PHE A 1 92 ? -8.903 -9.120 4.617 1.00 94.88 92 PHE A O 1
ATOM 685 N N . ASP A 1 93 ? -10.843 -9.406 5.724 1.00 93.38 93 ASP A N 1
ATOM 686 C CA . ASP A 1 93 ? -10.534 -10.765 6.157 1.00 93.38 93 ASP A CA 1
ATOM 687 C C . ASP A 1 93 ? -10.772 -11.786 5.027 1.00 93.38 93 ASP A C 1
ATOM 689 O O . ASP A 1 93 ? -11.283 -11.467 3.949 1.00 93.38 93 ASP A O 1
ATOM 693 N N . ALA A 1 94 ? -10.417 -13.048 5.272 1.00 91.75 94 ALA A N 1
ATOM 694 C CA . ALA A 1 94 ? -10.586 -14.128 4.300 1.00 91.75 94 ALA A CA 1
ATOM 695 C C . ALA A 1 94 ? -12.052 -14.413 3.920 1.00 91.75 94 ALA A C 1
ATOM 697 O O . ALA A 1 94 ? -12.296 -15.060 2.903 1.00 91.75 94 ALA A O 1
ATOM 698 N N . GLN A 1 95 ? -13.025 -13.940 4.706 1.00 92.25 95 GLN A N 1
ATOM 699 C CA . GLN A 1 95 ? -14.454 -14.053 4.405 1.00 92.25 95 GLN A CA 1
ATOM 700 C C . GLN A 1 95 ? -14.985 -12.837 3.629 1.00 92.25 95 GLN A C 1
ATOM 702 O O . GLN A 1 95 ? -16.164 -12.810 3.282 1.00 92.25 95 GLN A O 1
ATOM 707 N N . GLY A 1 96 ? -14.145 -11.838 3.346 1.00 92.62 96 GLY A N 1
ATOM 708 C CA . GLY A 1 96 ? -14.546 -10.612 2.658 1.00 92.62 96 GLY A CA 1
ATOM 709 C C . GLY A 1 96 ? -15.256 -9.600 3.554 1.00 92.62 96 GLY A C 1
ATOM 710 O O . GLY A 1 96 ? -15.912 -8.693 3.043 1.00 92.62 96 GLY A O 1
ATOM 711 N N . ARG A 1 97 ? -15.131 -9.718 4.880 1.00 94.69 97 ARG A N 1
ATOM 712 C CA . ARG A 1 97 ? -15.648 -8.712 5.817 1.00 94.69 97 ARG A CA 1
ATOM 713 C C . ARG A 1 97 ? -14.605 -7.623 6.016 1.00 94.69 97 ARG A C 1
ATOM 715 O O . ARG A 1 97 ? -13.412 -7.911 6.087 1.00 94.69 97 ARG A O 1
ATOM 722 N N . VAL A 1 98 ? -15.070 -6.382 6.133 1.00 96.62 98 VAL A N 1
ATOM 723 C CA . VAL A 1 98 ? -14.184 -5.242 6.384 1.00 96.62 98 VAL A CA 1
ATOM 724 C C . VAL A 1 98 ? -13.697 -5.289 7.829 1.00 96.62 98 VAL A C 1
ATOM 726 O O . VAL A 1 98 ? -14.488 -5.491 8.755 1.00 96.62 98 VAL A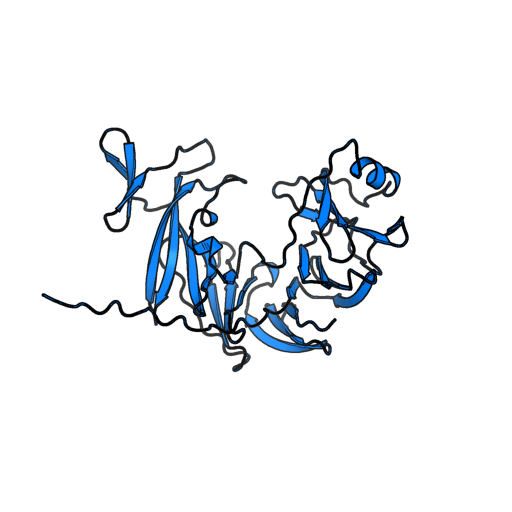 O 1
ATOM 729 N N . VAL A 1 99 ? -12.399 -5.088 8.009 1.00 97.56 99 VAL A N 1
ATOM 730 C CA . VAL A 1 99 ? -11.727 -5.003 9.303 1.00 97.56 99 VAL A CA 1
ATOM 731 C C . VAL A 1 99 ? -10.988 -3.673 9.383 1.00 97.56 99 VAL A C 1
ATOM 733 O O . VAL A 1 99 ? -10.333 -3.284 8.422 1.00 97.56 99 VAL A O 1
ATOM 736 N N . ALA A 1 100 ? -11.096 -2.986 10.513 1.00 97.75 100 ALA A N 1
ATOM 737 C CA . ALA A 1 100 ? -10.318 -1.804 10.843 1.00 97.75 100 ALA A CA 1
ATOM 738 C C . ALA A 1 100 ? -9.257 -2.163 11.882 1.00 97.75 100 ALA A C 1
ATOM 740 O O . ALA A 1 100 ? -9.564 -2.833 12.871 1.00 97.75 100 ALA A O 1
ATOM 741 N N . LEU A 1 101 ? -8.032 -1.705 11.656 1.00 97.69 101 LEU A N 1
ATOM 742 C CA . LEU A 1 101 ? -6.959 -1.711 12.641 1.00 97.69 101 LEU A CA 1
ATOM 743 C C . LEU A 1 101 ? -6.859 -0.302 13.217 1.00 97.69 101 LEU A C 1
ATOM 745 O O . LEU A 1 101 ? -6.782 0.669 12.462 1.00 97.69 101 LEU A O 1
ATOM 749 N N . VAL A 1 102 ? -6.917 -0.201 14.538 1.00 97.62 102 VAL A N 1
ATOM 750 C CA . VAL A 1 102 ? -7.086 1.066 15.247 1.00 97.62 102 VAL A CA 1
ATOM 751 C C . VAL A 1 102 ? -6.046 1.187 16.350 1.00 97.62 102 VAL A C 1
ATOM 753 O O . VAL A 1 102 ? -5.907 0.273 17.164 1.00 97.62 102 VAL A O 1
ATOM 756 N N . SER A 1 103 ? -5.362 2.323 16.397 1.00 96.62 103 SER A N 1
ATOM 757 C CA . SER A 1 103 ? -4.487 2.721 17.492 1.00 96.62 103 SER A CA 1
ATOM 758 C C . SER A 1 103 ? -5.249 3.584 18.501 1.00 96.62 103 SER A C 1
ATOM 760 O O . SER A 1 103 ? -6.068 4.428 18.140 1.00 96.62 103 SER A O 1
ATOM 762 N N . GLN A 1 104 ? -5.014 3.376 19.793 1.00 96.06 104 GLN A N 1
ATOM 763 C CA . GLN A 1 104 ? -5.584 4.197 20.856 1.00 96.06 104 GLN A CA 1
ATOM 764 C C . GLN A 1 104 ? -4.498 4.563 21.869 1.00 96.06 104 GLN A C 1
ATOM 766 O O . GLN A 1 104 ? -3.995 3.703 22.592 1.00 96.06 104 GLN A O 1
ATOM 771 N N . LEU A 1 105 ? -4.169 5.854 21.918 1.00 93.38 105 LEU A N 1
ATOM 772 C CA . LEU A 1 105 ? -3.192 6.443 22.843 1.00 93.38 105 LEU A CA 1
ATOM 773 C C . LEU A 1 105 ? -3.858 7.258 23.961 1.00 93.38 105 LEU A C 1
ATOM 775 O O . LEU A 1 105 ? -3.300 7.417 25.042 1.00 93.38 105 LEU A O 1
ATOM 779 N N . GLU A 1 106 ? -5.078 7.740 23.724 1.00 91.12 106 GLU A N 1
ATOM 780 C CA . GLU A 1 106 ? -5.815 8.609 24.640 1.00 91.12 106 GLU A CA 1
ATOM 781 C C . GLU A 1 106 ? -7.041 7.910 25.243 1.00 91.12 106 GLU A C 1
ATOM 783 O O . GLU A 1 106 ? -7.539 6.899 24.739 1.00 91.12 106 GLU A O 1
ATOM 788 N N . GLY A 1 107 ? -7.547 8.458 26.354 1.00 86.69 107 GLY A N 1
ATOM 789 C CA . GLY A 1 107 ? -8.741 7.931 27.028 1.00 86.69 107 GLY A CA 1
ATOM 790 C C . GLY A 1 107 ? -8.550 6.532 27.626 1.00 86.69 107 GLY A C 1
ATOM 791 O O . GLY A 1 107 ? -9.525 5.837 27.909 1.00 86.69 107 GLY A O 1
ATOM 792 N N . LEU A 1 108 ? -7.299 6.104 27.809 1.00 90.00 108 LEU A N 1
ATOM 793 C CA . LEU A 1 108 ? -6.951 4.790 28.333 1.00 90.00 108 LEU A CA 1
ATOM 794 C C . LEU A 1 108 ? -7.155 4.737 29.849 1.00 90.00 108 LEU A C 1
ATOM 796 O O . LEU A 1 108 ? -6.623 5.556 30.597 1.00 90.00 108 LEU A O 1
ATOM 800 N N . THR A 1 109 ? -7.890 3.732 30.324 1.00 88.44 109 THR A N 1
ATOM 801 C CA . THR A 1 109 ? -8.036 3.479 31.764 1.00 88.44 109 THR A CA 1
ATOM 802 C C . THR A 1 109 ? -6.909 2.568 32.244 1.00 88.44 109 THR A C 1
ATOM 804 O O . THR A 1 109 ? -6.942 1.359 31.993 1.00 88.44 109 THR A O 1
ATOM 807 N N . ARG A 1 110 ? -5.933 3.148 32.953 1.00 91.31 110 ARG A N 1
ATOM 808 C CA . ARG A 1 110 ? -4.859 2.424 33.652 1.00 91.31 110 ARG A CA 1
ATOM 809 C C . ARG A 1 110 ? -5.292 2.088 35.082 1.00 91.31 110 ARG A C 1
ATOM 811 O O . ARG A 1 110 ? -5.959 2.889 35.740 1.00 91.31 110 ARG A O 1
ATOM 818 N N . LYS A 1 111 ? -4.938 0.897 35.562 1.00 91.44 111 LYS A N 1
ATOM 819 C CA . LYS A 1 111 ? -5.090 0.494 36.966 1.00 91.44 111 LYS A CA 1
ATOM 820 C C . LYS A 1 111 ? -3.812 -0.163 37.452 1.00 91.44 111 LYS A C 1
ATOM 822 O O . LYS A 1 111 ? -3.229 -0.958 36.727 1.00 91.44 111 LYS A O 1
ATOM 827 N N . GLU A 1 112 ? -3.446 0.116 38.694 1.00 91.06 112 GLU A N 1
ATOM 828 C CA . GLU A 1 112 ? -2.392 -0.613 39.388 1.00 91.06 112 GLU A CA 1
ATOM 829 C C . GLU A 1 112 ? -3.009 -1.807 40.126 1.00 91.06 112 GLU A C 1
ATOM 831 O O . GLU A 1 112 ? -3.918 -1.657 40.948 1.00 91.06 112 GLU A O 1
ATOM 836 N N . GLU A 1 113 ? -2.534 -3.012 39.828 1.00 85.12 113 GLU A N 1
ATOM 837 C CA . GLU A 1 113 ? -2.936 -4.229 40.520 1.00 85.12 113 GLU A CA 1
ATOM 838 C C . GLU A 1 113 ? -1.701 -5.068 40.853 1.00 85.12 113 GLU A C 1
ATOM 840 O O . GLU A 1 113 ? -0.961 -5.486 39.973 1.00 85.12 113 GLU A O 1
ATOM 845 N N . ARG A 1 114 ? -1.494 -5.361 42.146 1.00 84.31 114 ARG A N 1
ATOM 846 C CA . ARG A 1 114 ? -0.371 -6.193 42.632 1.00 84.31 114 ARG A CA 1
ATOM 847 C C . ARG A 1 114 ? 1.020 -5.689 42.199 1.00 84.31 114 ARG A C 1
ATOM 849 O O . ARG A 1 114 ? 1.939 -6.493 42.090 1.00 84.31 114 ARG A O 1
ATOM 856 N N . GLY A 1 115 ? 1.171 -4.375 42.026 1.00 85.25 115 GLY A N 1
ATOM 857 C CA . GLY A 1 115 ? 2.426 -3.737 41.617 1.00 85.25 115 GLY A CA 1
ATOM 858 C C . GLY A 1 115 ? 2.668 -3.723 40.106 1.00 85.25 115 GLY A C 1
ATOM 859 O O . GLY A 1 115 ? 3.756 -3.348 39.685 1.00 85.25 115 GLY A O 1
ATOM 860 N N . GLU A 1 116 ? 1.681 -4.120 39.298 1.00 88.94 116 GLU A N 1
ATOM 861 C CA . GLU A 1 116 ? 1.728 -4.037 37.838 1.00 88.94 116 GLU A CA 1
ATOM 862 C C . GLU A 1 116 ? 0.650 -3.075 37.328 1.00 88.94 116 GLU A C 1
ATOM 864 O O . GLU A 1 116 ? -0.492 -3.085 37.803 1.00 88.94 116 GLU A O 1
ATOM 869 N N . GLU A 1 117 ? 0.998 -2.254 36.337 1.00 93.44 117 GLU A N 1
ATOM 870 C CA . GLU A 1 117 ? 0.019 -1.448 35.615 1.00 93.44 117 GLU A CA 1
ATOM 871 C C . GLU A 1 117 ? -0.660 -2.278 34.522 1.00 93.44 117 GLU A C 1
ATOM 873 O O . GLU A 1 117 ? -0.020 -2.971 33.727 1.00 93.44 117 GLU A O 1
ATOM 878 N N . VAL A 1 118 ? -1.988 -2.187 34.459 1.00 95.62 118 VAL A N 1
ATOM 879 C CA . VAL A 1 118 ? -2.802 -2.854 33.442 1.00 95.62 118 VAL A CA 1
ATOM 880 C C . VAL A 1 118 ? -3.778 -1.880 32.791 1.00 95.62 118 VAL A C 1
ATOM 882 O O . VAL A 1 118 ? -4.396 -1.042 33.455 1.00 95.62 118 VAL A O 1
ATOM 885 N N . PHE A 1 119 ? -3.989 -2.043 31.489 1.00 94.81 119 PHE A N 1
ATOM 886 C CA . PHE A 1 119 ? -5.159 -1.505 30.808 1.00 94.81 119 PHE A CA 1
ATOM 887 C C . PHE A 1 119 ? -6.370 -2.404 31.063 1.00 94.81 119 PHE A C 1
ATOM 889 O O . PHE A 1 119 ? -6.262 -3.635 31.048 1.00 94.81 119 PHE A O 1
ATOM 896 N N . VAL A 1 120 ? -7.543 -1.794 31.257 1.00 92.12 120 VAL A N 1
ATOM 897 C CA . VAL A 1 120 ? -8.818 -2.521 31.358 1.00 92.12 120 VAL A CA 1
ATOM 898 C C . VAL A 1 120 ? -9.653 -2.284 30.106 1.00 92.12 120 VAL A C 1
ATOM 900 O O . VAL A 1 120 ? -10.096 -1.168 29.857 1.00 92.12 120 VAL A O 1
ATOM 903 N N . VAL A 1 121 ? -9.904 -3.351 29.346 1.00 91.19 121 VAL A N 1
ATOM 904 C CA . VAL A 1 121 ? -10.617 -3.311 28.061 1.00 91.19 121 VAL A CA 1
ATOM 905 C C . VAL A 1 121 ? -11.685 -4.393 28.050 1.00 91.19 121 VAL A C 1
ATOM 907 O O . VAL A 1 121 ? -11.360 -5.573 28.148 1.00 91.19 121 VAL A O 1
ATOM 910 N N . ASP A 1 122 ? -12.959 -4.013 27.958 1.00 88.62 122 ASP A N 1
ATOM 911 C CA . ASP A 1 122 ? -14.097 -4.951 27.960 1.00 88.62 122 ASP A CA 1
ATOM 912 C C . ASP A 1 122 ? -14.048 -5.959 29.131 1.00 88.62 122 ASP A C 1
ATOM 914 O O . ASP A 1 122 ? -14.354 -7.143 28.992 1.00 88.62 122 ASP A O 1
ATOM 918 N N . GLY A 1 123 ? -13.580 -5.501 30.300 1.00 86.75 123 GLY A N 1
ATOM 919 C CA . GLY A 1 123 ? -13.385 -6.323 31.502 1.00 86.75 123 GLY A CA 1
ATOM 920 C C . GLY A 1 123 ? -12.134 -7.214 31.495 1.00 86.75 123 GLY A C 1
ATOM 921 O O . GLY A 1 123 ? -11.835 -7.845 32.509 1.00 86.75 123 GLY A O 1
ATOM 922 N N . ARG A 1 124 ? -11.373 -7.254 30.396 1.00 91.19 124 ARG A N 1
ATOM 923 C CA . ARG A 1 124 ? -10.075 -7.933 30.303 1.00 91.19 124 ARG A CA 1
ATOM 924 C C . ARG A 1 124 ? -8.956 -7.017 30.782 1.00 91.19 124 ARG A C 1
ATOM 926 O O . ARG A 1 124 ? -8.998 -5.808 30.571 1.00 91.19 124 ARG A O 1
ATOM 933 N N . ARG A 1 125 ? -7.939 -7.620 31.393 1.00 92.62 125 ARG A N 1
ATOM 934 C CA . ARG A 1 125 ? -6.712 -6.949 31.829 1.00 92.62 125 ARG A CA 1
ATOM 935 C C . ARG A 1 125 ? -5.612 -7.210 30.815 1.00 92.62 125 ARG A C 1
ATOM 937 O O . ARG A 1 125 ? -5.401 -8.365 30.441 1.00 92.62 125 ARG A O 1
ATOM 944 N N . LEU A 1 126 ? -4.939 -6.155 30.382 1.00 95.00 126 LEU A N 1
ATOM 945 C CA . LEU A 1 126 ? -3.796 -6.223 29.480 1.00 95.00 126 LEU A CA 1
ATOM 946 C C . LEU A 1 126 ? -2.609 -5.542 30.172 1.00 95.00 126 LEU A C 1
ATOM 948 O O . LEU A 1 126 ? -2.752 -4.370 30.522 1.00 95.00 126 LEU A O 1
ATOM 952 N N . PRO A 1 127 ? -1.485 -6.242 30.406 1.00 94.75 127 PRO A N 1
ATOM 953 C CA . PRO A 1 127 ? -0.293 -5.628 30.985 1.00 94.75 127 PRO A CA 1
ATOM 954 C C . PRO A 1 127 ? 0.151 -4.423 30.158 1.00 94.75 127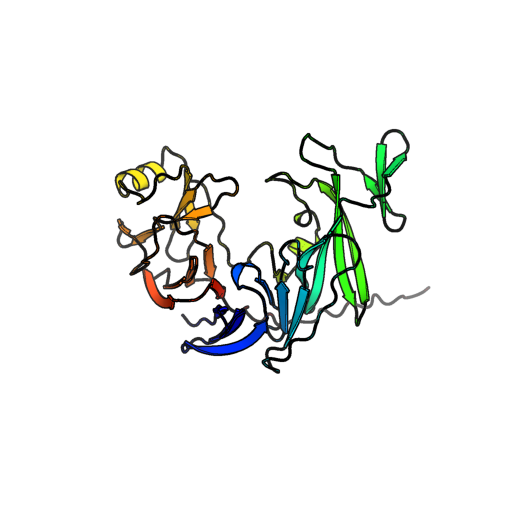 PRO A C 1
ATOM 956 O O . PRO A 1 127 ? 0.198 -4.514 28.929 1.00 94.75 127 PRO A O 1
ATOM 959 N N . VAL A 1 128 ? 0.443 -3.303 30.818 1.00 94.50 128 VAL A N 1
ATOM 960 C CA . VAL A 1 128 ? 1.010 -2.128 30.149 1.00 94.50 128 VAL A CA 1
ATOM 961 C C . VAL A 1 128 ? 2.458 -2.471 29.774 1.00 94.50 128 VAL A C 1
ATOM 963 O O . VAL A 1 128 ? 3.224 -2.867 30.654 1.00 94.50 128 VAL A O 1
ATOM 966 N N . PRO A 1 129 ? 2.842 -2.403 28.486 1.00 92.69 129 PRO A N 1
ATOM 967 C CA . PRO A 1 129 ? 4.225 -2.623 28.088 1.00 92.69 129 PRO A CA 1
ATOM 968 C C . PRO A 1 129 ? 5.126 -1.534 28.675 1.00 92.69 129 PRO A C 1
ATOM 970 O O . PRO A 1 129 ? 4.682 -0.413 28.908 1.00 92.69 129 PRO A O 1
ATOM 973 N N . GLU A 1 130 ? 6.394 -1.872 28.897 1.00 87.50 130 GLU A N 1
ATOM 974 C CA . GLU A 1 130 ? 7.383 -0.920 29.397 1.00 87.50 130 GLU A CA 1
ATOM 975 C C . GLU A 1 130 ? 7.520 0.266 28.431 1.00 87.50 130 GLU A C 1
ATOM 977 O O . GLU A 1 130 ? 7.792 0.091 27.241 1.00 87.50 130 GLU A O 1
ATOM 982 N N . GLU A 1 131 ? 7.305 1.473 28.952 1.00 83.62 131 GLU A N 1
ATOM 983 C CA . GLU A 1 131 ? 7.447 2.714 28.197 1.00 83.62 131 GLU A CA 1
ATOM 984 C C . GLU A 1 131 ? 8.919 3.138 28.201 1.00 83.62 131 GLU A C 1
ATOM 986 O O . GLU A 1 131 ? 9.545 3.271 29.253 1.00 83.62 131 GLU A O 1
ATOM 991 N N . THR A 1 132 ? 9.478 3.383 27.018 1.00 82.12 132 THR A N 1
ATOM 992 C CA . THR A 1 132 ? 10.774 4.060 26.873 1.00 82.12 132 THR A CA 1
ATOM 993 C C . THR A 1 132 ? 10.545 5.506 26.449 1.00 82.12 132 THR A C 1
ATOM 995 O O . THR A 1 132 ? 9.498 5.827 25.888 1.00 82.12 132 THR A O 1
ATOM 998 N N . GLU A 1 133 ? 11.520 6.388 26.674 1.00 80.62 133 GLU A N 1
ATOM 999 C CA . GLU A 1 133 ? 11.435 7.781 26.217 1.00 80.62 133 GLU A CA 1
ATOM 1000 C C . GLU A 1 133 ? 11.083 7.843 24.716 1.00 80.62 133 GLU A C 1
ATOM 1002 O O . GLU A 1 133 ? 11.705 7.164 23.898 1.00 80.62 133 GLU A O 1
ATOM 1007 N N . GLY A 1 134 ? 10.035 8.599 24.370 1.00 79.88 134 GLY A N 1
ATOM 1008 C CA . GLY A 1 134 ? 9.521 8.698 22.998 1.00 79.88 134 GLY A CA 1
ATOM 1009 C C . GLY A 1 134 ? 8.713 7.491 22.500 1.00 79.88 134 GLY A C 1
ATOM 1010 O O . GLY A 1 134 ? 8.488 7.380 21.301 1.00 79.88 134 GLY A O 1
ATOM 1011 N N . SER A 1 135 ? 8.295 6.574 23.381 1.00 87.75 135 SER A N 1
ATOM 1012 C CA . SER A 1 135 ? 7.465 5.423 23.009 1.00 87.75 135 SER A CA 1
ATOM 1013 C C . SER A 1 135 ? 6.350 5.167 24.021 1.00 87.75 135 SER A C 1
ATOM 1015 O O . SER A 1 135 ? 6.515 4.360 24.942 1.00 87.75 135 SER A O 1
ATOM 1017 N N . PRO A 1 136 ? 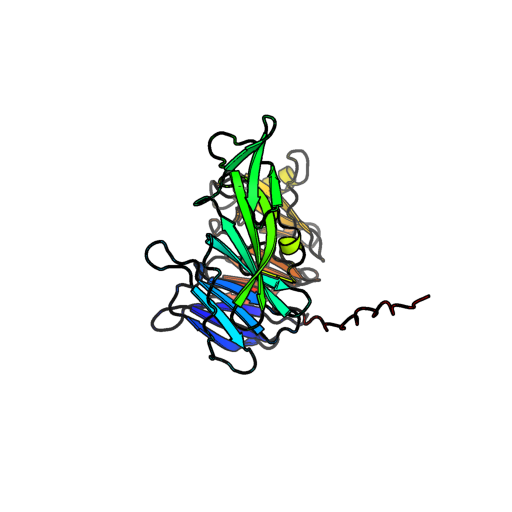5.210 5.866 23.889 1.00 92.12 136 PRO A N 1
ATOM 1018 C CA . PRO A 1 136 ? 4.101 5.700 24.813 1.00 92.12 136 PRO A CA 1
ATOM 1019 C C . PRO A 1 136 ? 3.440 4.328 24.643 1.00 92.12 136 PRO A C 1
ATOM 1021 O O . PRO A 1 136 ? 3.295 3.814 23.525 1.00 92.12 136 PRO A O 1
ATOM 1024 N N . ALA A 1 137 ? 2.988 3.749 25.757 1.00 94.38 137 ALA A N 1
ATOM 1025 C CA . ALA A 1 137 ? 2.151 2.565 25.737 1.00 94.38 137 ALA A CA 1
ATOM 1026 C C . ALA A 1 137 ? 0.718 2.947 25.361 1.00 94.38 137 ALA A C 1
ATOM 1028 O O . ALA A 1 137 ? 0.133 3.901 25.882 1.00 94.38 137 ALA A O 1
ATOM 1029 N N . GLY A 1 138 ? 0.119 2.134 24.501 1.00 95.94 138 GLY A N 1
ATOM 1030 C CA . GLY A 1 138 ? -1.264 2.269 24.084 1.00 95.94 138 GLY A CA 1
ATOM 1031 C C . GLY A 1 138 ? -1.919 0.928 23.800 1.00 95.94 138 GLY A C 1
ATOM 1032 O O . GLY A 1 138 ? -1.372 -0.146 24.066 1.00 95.94 138 GLY A O 1
ATOM 1033 N N . LEU A 1 139 ? -3.116 0.996 23.230 1.00 97.31 139 LEU A N 1
ATOM 1034 C CA . LEU A 1 139 ? -3.857 -0.172 22.780 1.00 97.31 139 LEU A CA 1
ATOM 1035 C C . LEU A 1 139 ? -3.907 -0.206 21.258 1.00 97.31 139 LEU A C 1
ATOM 1037 O O . LEU A 1 139 ? -4.119 0.810 20.602 1.00 97.31 139 LEU A O 1
ATOM 1041 N N . ALA A 1 140 ? -3.709 -1.388 20.693 1.00 97.94 140 ALA A N 1
ATOM 1042 C CA . ALA A 1 140 ? -4.092 -1.711 19.332 1.00 97.94 140 ALA A CA 1
ATOM 1043 C C . ALA A 1 140 ? -5.399 -2.503 19.373 1.00 97.94 140 ALA A C 1
ATOM 1045 O O . ALA A 1 140 ? -5.541 -3.440 20.165 1.00 97.94 140 ALA A O 1
ATOM 1046 N N . HIS A 1 141 ? -6.338 -2.161 18.497 1.00 98.19 141 HIS A N 1
ATOM 1047 C CA . HIS A 1 141 ? -7.619 -2.841 18.361 1.00 98.19 141 HIS A CA 1
ATOM 1048 C C . HIS A 1 141 ? -7.848 -3.307 16.930 1.00 98.19 141 HIS A C 1
ATOM 1050 O O . HIS A 1 141 ? -7.564 -2.585 15.975 1.00 98.19 141 HIS A O 1
ATOM 1056 N N . ALA A 1 142 ? -8.448 -4.486 16.784 1.00 98.19 142 ALA A N 1
ATOM 1057 C CA . ALA A 1 142 ? -9.080 -4.884 15.536 1.00 98.19 142 ALA A CA 1
ATOM 1058 C C . ALA A 1 142 ? -10.600 -4.814 15.697 1.00 98.19 142 ALA A C 1
ATOM 1060 O O . ALA A 1 142 ? -11.173 -5.442 16.595 1.00 98.19 142 ALA A O 1
ATOM 1061 N N . TYR A 1 143 ? -11.261 -4.090 14.799 1.00 98.19 143 TYR A N 1
ATOM 1062 C CA . TYR A 1 143 ? -12.716 -4.049 14.693 1.00 98.19 143 TYR A CA 1
ATOM 1063 C C . TYR A 1 143 ? -13.157 -4.706 13.401 1.00 98.19 143 TYR A C 1
ATOM 1065 O O . TYR A 1 143 ? -12.601 -4.449 12.341 1.00 98.19 143 TYR A O 1
ATOM 1073 N N . ARG A 1 144 ? -14.209 -5.511 13.462 1.00 97.75 144 ARG A N 1
ATOM 1074 C CA . ARG A 1 144 ? -14.849 -6.078 12.283 1.00 97.75 144 ARG A CA 1
ATOM 1075 C C . ARG A 1 144 ? -16.198 -5.426 12.050 1.00 97.75 144 ARG A C 1
ATOM 1077 O O . ARG A 1 144 ? -16.971 -5.221 12.985 1.00 97.75 144 ARG A O 1
ATOM 1084 N N . ARG A 1 145 ? -16.484 -5.129 10.788 1.00 96.12 145 ARG A N 1
ATOM 1085 C CA . ARG A 1 145 ? -17.765 -4.589 10.348 1.00 96.12 145 ARG A CA 1
ATOM 1086 C C . ARG A 1 145 ? -18.826 -5.692 10.367 1.00 96.12 145 ARG A C 1
ATOM 1088 O O . ARG A 1 145 ? -18.677 -6.699 9.675 1.00 96.12 145 ARG A O 1
ATOM 1095 N N . GLU A 1 146 ? -19.898 -5.502 11.129 1.00 93.62 146 GLU A N 1
ATOM 1096 C CA . GLU A 1 146 ? -21.057 -6.403 11.182 1.00 93.62 146 GLU A CA 1
ATOM 1097 C C . GLU A 1 146 ? -22.327 -5.592 10.860 1.00 93.62 146 GLU A C 1
ATOM 1099 O O . GLU A 1 146 ? -22.846 -4.854 11.692 1.00 93.62 146 GLU A O 1
ATOM 1104 N N . GLY A 1 147 ? -22.808 -5.673 9.613 1.00 89.25 147 GLY A N 1
ATOM 1105 C CA . GLY A 1 147 ? -23.906 -4.820 9.140 1.00 89.25 147 GLY A CA 1
ATOM 1106 C C . GLY A 1 147 ? -23.508 -3.346 9.175 1.00 89.25 147 GLY A C 1
ATOM 1107 O O . GLY A 1 147 ? -22.504 -2.986 8.568 1.00 89.25 147 GLY A O 1
ATOM 1108 N N . GLU A 1 148 ? -24.249 -2.524 9.931 1.00 88.81 148 GLU A N 1
ATOM 1109 C CA . GLU A 1 148 ? -23.985 -1.088 10.105 1.00 88.81 148 GLU A CA 1
ATOM 1110 C C . GLU A 1 148 ? -23.230 -0.703 11.398 1.00 88.81 148 GLU A C 1
ATOM 1112 O O . GLU A 1 148 ? -22.875 0.460 11.556 1.00 88.81 148 GLU A O 1
ATOM 1117 N N . THR A 1 149 ? -22.803 -1.677 12.218 1.00 94.75 149 THR A N 1
ATOM 1118 C CA . THR A 1 149 ? -21.915 -1.432 13.373 1.00 94.75 149 THR A CA 1
ATOM 1119 C C . THR A 1 149 ? -20.493 -2.016 13.261 1.00 94.75 149 THR A C 1
ATOM 1121 O O . THR A 1 149 ? -20.203 -2.936 12.482 1.00 94.75 149 THR A O 1
ATOM 1124 N N . TRP A 1 150 ? -19.574 -1.461 14.056 1.00 97.38 150 TRP A N 1
ATOM 1125 C CA . TRP A 1 150 ? -18.246 -2.023 14.300 1.00 97.38 150 TRP A CA 1
ATOM 1126 C C . TRP A 1 150 ? -18.252 -2.847 15.581 1.00 97.38 150 TRP A C 1
ATOM 1128 O O . TRP A 1 150 ? -18.741 -2.403 16.616 1.00 97.38 150 TRP A O 1
ATOM 1138 N N . LYS A 1 151 ? -17.671 -4.043 15.520 1.00 96.94 151 LYS A N 1
ATOM 1139 C CA . LYS A 1 151 ? -17.486 -4.913 16.678 1.00 96.94 151 LYS A CA 1
ATOM 1140 C C . LYS A 1 151 ? -16.007 -5.151 16.911 1.00 96.94 151 LYS A C 1
ATOM 1142 O O . LYS A 1 151 ? -15.322 -5.660 16.024 1.00 96.94 151 LYS A O 1
ATOM 1147 N N . ARG A 1 152 ? -15.521 -4.833 18.109 1.00 97.12 152 ARG A N 1
ATOM 1148 C CA . ARG A 1 152 ? -14.151 -5.158 18.513 1.00 97.12 152 ARG A CA 1
ATOM 1149 C C . ARG A 1 152 ? -13.979 -6.675 18.591 1.00 97.12 152 ARG A C 1
ATOM 1151 O O . ARG A 1 152 ? -14.803 -7.363 19.193 1.00 97.12 152 ARG A O 1
ATOM 1158 N N . ILE A 1 153 ? -12.936 -7.196 17.956 1.00 97.12 153 ILE A N 1
ATOM 1159 C CA . ILE A 1 153 ? -12.626 -8.635 17.923 1.00 97.12 153 ILE A CA 1
ATOM 1160 C C . ILE A 1 153 ? -11.277 -8.964 18.563 1.00 97.12 153 ILE A C 1
ATOM 1162 O O . ILE A 1 153 ? -11.064 -10.105 18.966 1.00 97.12 153 ILE A O 1
ATOM 1166 N N . GLU A 1 154 ? -10.389 -7.981 18.696 1.00 97.56 154 GLU A N 1
ATOM 1167 C CA . GLU A 1 154 ? -9.065 -8.149 19.288 1.00 97.56 154 GLU A CA 1
ATOM 1168 C C . GLU A 1 154 ? -8.605 -6.841 19.943 1.00 97.56 154 GLU A C 1
ATOM 1170 O O . GLU A 1 154 ? -8.913 -5.758 19.441 1.00 97.56 154 GLU A O 1
ATOM 1175 N N . SER A 1 155 ? -7.861 -6.967 21.045 1.00 97.75 155 SER A N 1
ATOM 1176 C CA . SER A 1 155 ? -7.162 -5.870 21.718 1.00 97.75 155 SER A CA 1
ATOM 1177 C C . SER A 1 155 ? -5.819 -6.368 22.229 1.00 97.75 155 SER A C 1
ATOM 1179 O O . SER A 1 155 ? -5.772 -7.416 22.882 1.00 97.75 155 SER A O 1
ATOM 1181 N N . VAL A 1 156 ? -4.764 -5.600 21.983 1.00 97.38 156 VAL A N 1
ATOM 1182 C CA . VAL A 1 156 ? -3.400 -5.871 22.451 1.00 97.38 156 VAL A CA 1
ATOM 1183 C C . VAL A 1 156 ? -2.812 -4.576 23.006 1.00 97.38 156 VAL A C 1
ATOM 1185 O O . VAL A 1 156 ? -2.989 -3.517 22.411 1.00 97.38 156 VAL A O 1
ATOM 1188 N N . ALA A 1 157 ? -2.135 -4.654 24.151 1.00 96.94 157 ALA A N 1
ATOM 1189 C CA . ALA A 1 157 ? -1.332 -3.545 24.653 1.00 96.94 157 ALA A CA 1
ATOM 1190 C C . ALA A 1 157 ? 0.024 -3.549 23.942 1.00 96.94 157 ALA A C 1
ATOM 1192 O O . ALA A 1 157 ? 0.662 -4.595 23.827 1.00 96.94 157 ALA A O 1
ATOM 1193 N N . THR A 1 158 ? 0.431 -2.398 23.424 1.00 96.38 158 THR A N 1
ATOM 1194 C CA . THR A 1 158 ? 1.633 -2.245 22.596 1.00 96.38 158 THR A CA 1
ATOM 1195 C C . THR A 1 158 ? 2.228 -0.856 22.796 1.00 96.38 158 THR A C 1
ATOM 1197 O O . THR A 1 158 ? 1.613 0.004 23.423 1.00 96.38 158 THR A O 1
ATOM 1200 N N . VAL A 1 159 ? 3.420 -0.636 22.261 1.00 95.19 159 VAL A N 1
ATOM 1201 C CA . VAL A 1 159 ? 4.057 0.680 22.190 1.00 95.19 159 VAL A CA 1
ATOM 1202 C C . VAL A 1 159 ? 3.885 1.297 20.801 1.00 95.19 159 VAL A C 1
ATOM 1204 O O . VAL A 1 159 ? 3.615 0.576 19.830 1.00 95.19 159 VAL A O 1
ATOM 1207 N N . TYR A 1 160 ? 4.031 2.619 20.729 1.00 93.31 160 TYR A N 1
ATOM 1208 C CA . TYR A 1 160 ? 3.896 3.439 19.521 1.00 93.31 160 TYR A CA 1
ATOM 1209 C C . TYR A 1 160 ? 5.061 4.436 19.382 1.00 93.31 160 TYR A C 1
ATOM 1211 O O . TYR A 1 160 ? 5.956 4.470 20.224 1.00 93.31 160 TYR A O 1
ATOM 1219 N N . GLU A 1 161 ? 5.052 5.223 18.302 1.00 85.00 161 GLU A N 1
ATOM 1220 C CA . GLU A 1 161 ? 5.928 6.386 18.033 1.00 85.00 161 GLU A CA 1
ATOM 1221 C C . GLU A 1 161 ? 7.430 6.112 17.831 1.00 85.00 161 GLU A C 1
ATOM 1223 O O . GLU A 1 161 ? 8.154 7.003 17.392 1.00 85.00 161 GLU A O 1
ATOM 1228 N N . ARG A 1 162 ? 7.897 4.873 18.025 1.00 84.56 162 ARG A N 1
ATOM 1229 C CA . ARG A 1 162 ? 9.222 4.424 17.568 1.00 84.56 162 ARG A CA 1
ATOM 1230 C C . ARG A 1 162 ? 9.164 3.785 16.187 1.00 84.56 162 ARG A C 1
ATOM 1232 O O . ARG A 1 162 ? 8.164 3.172 15.825 1.00 84.56 162 ARG A O 1
ATOM 1239 N N . GLU A 1 163 ? 10.277 3.849 15.459 1.00 74.19 163 GLU A N 1
ATOM 1240 C CA . GLU A 1 163 ? 10.427 3.226 14.135 1.00 74.19 163 GLU A CA 1
ATOM 1241 C C . GLU A 1 163 ? 10.167 1.706 14.163 1.00 74.19 163 GLU A C 1
ATOM 1243 O O . GLU A 1 163 ? 9.556 1.160 13.248 1.00 74.19 163 GLU A O 1
ATOM 1248 N N . ASP A 1 164 ? 10.576 1.030 15.240 1.00 81.38 164 ASP A N 1
ATOM 1249 C CA . ASP A 1 164 ? 10.394 -0.409 15.457 1.00 81.38 164 ASP A CA 1
ATOM 1250 C C . ASP A 1 164 ? 9.173 -0.754 16.327 1.00 81.38 164 ASP A C 1
ATOM 1252 O O . ASP A 1 164 ? 8.969 -1.922 16.676 1.00 81.38 164 ASP A O 1
ATOM 1256 N N . ALA A 1 165 ? 8.355 0.240 16.691 1.00 89.12 165 ALA A N 1
ATOM 1257 C CA . ALA A 1 165 ? 7.166 0.008 17.495 1.00 89.12 165 ALA A CA 1
ATOM 1258 C C . ALA A 1 165 ? 6.170 -0.885 16.732 1.00 89.12 165 ALA A C 1
ATOM 1260 O O . ALA A 1 165 ? 5.766 -0.544 15.617 1.00 89.12 165 ALA A O 1
ATOM 1261 N N . PRO A 1 166 ? 5.689 -1.993 17.329 1.00 92.06 166 PRO A N 1
ATOM 1262 C CA . PRO A 1 166 ? 4.726 -2.855 16.655 1.00 92.06 166 PRO A CA 1
ATOM 1263 C C . PRO A 1 166 ? 3.409 -2.139 16.317 1.00 92.06 166 PRO A C 1
ATOM 1265 O O . PRO A 1 166 ? 2.822 -2.393 15.263 1.00 92.06 166 PRO A O 1
ATOM 1268 N N . GLY A 1 167 ? 2.913 -1.262 17.199 1.00 94.81 167 GLY A N 1
ATOM 1269 C CA . GLY A 1 167 ? 1.621 -0.593 17.025 1.00 94.81 167 GLY A CA 1
ATOM 1270 C C . GLY A 1 167 ? 0.494 -1.565 16.642 1.00 94.81 167 GLY A C 1
ATOM 1271 O O . GLY A 1 167 ? 0.370 -2.660 17.197 1.00 94.81 167 GLY A O 1
ATOM 1272 N N . THR A 1 168 ? -0.307 -1.221 15.631 1.00 95.81 168 THR A N 1
ATOM 1273 C CA . THR A 1 168 ? -1.380 -2.100 15.132 1.00 95.81 168 THR A CA 1
ATOM 1274 C C . THR A 1 168 ? -0.900 -3.379 14.443 1.00 95.81 168 THR A C 1
ATOM 1276 O O . THR A 1 168 ? -1.697 -4.302 14.268 1.00 95.81 168 THR A O 1
ATOM 1279 N N . THR A 1 169 ? 0.390 -3.509 14.117 1.00 94.12 169 THR A N 1
ATOM 1280 C CA . THR A 1 169 ? 0.945 -4.769 13.592 1.00 94.12 169 THR A CA 1
ATOM 1281 C C . THR A 1 169 ? 1.101 -5.845 14.671 1.00 94.12 169 THR A C 1
ATOM 1283 O O . THR A 1 169 ? 1.204 -7.022 14.331 1.00 94.12 169 THR A O 1
ATOM 1286 N N . ALA A 1 170 ? 1.022 -5.479 15.960 1.00 95.44 170 ALA A N 1
ATOM 1287 C CA . ALA A 1 170 ? 0.986 -6.433 17.073 1.00 95.44 170 ALA A CA 1
ATOM 1288 C C . ALA A 1 170 ? -0.273 -7.321 17.081 1.00 95.44 170 ALA A C 1
ATOM 1290 O O . ALA A 1 170 ? -0.298 -8.359 17.742 1.00 95.44 170 ALA A O 1
ATOM 1291 N N . LEU A 1 171 ? -1.332 -6.910 16.375 1.00 97.00 171 LEU A N 1
ATOM 1292 C CA . LEU A 1 171 ? -2.585 -7.654 16.281 1.00 97.00 171 LEU A CA 1
ATOM 1293 C C . LEU A 1 171 ? -2.399 -8.906 15.421 1.00 97.00 171 LEU A C 1
ATOM 1295 O O . LEU A 1 171 ? -1.994 -8.820 14.259 1.00 97.00 171 LEU A O 1
ATOM 1299 N N . ALA A 1 172 ? -2.820 -10.066 15.924 1.00 96.62 172 ALA A N 1
ATOM 1300 C CA . ALA A 1 172 ? -2.855 -11.287 15.125 1.00 96.62 172 ALA A CA 1
ATOM 1301 C C . ALA A 1 172 ? -3.739 -11.099 13.882 1.00 96.62 172 ALA A C 1
ATOM 1303 O O . ALA A 1 172 ? -3.395 -11.572 12.796 1.00 96.62 172 ALA A O 1
ATOM 1304 N N . THR A 1 173 ? -4.837 -10.347 14.013 1.00 96.44 173 THR A N 1
ATOM 1305 C CA . THR A 1 173 ? -5.736 -10.011 12.904 1.00 96.44 173 THR A CA 1
ATOM 1306 C C . THR A 1 173 ? -5.021 -9.273 11.770 1.00 96.44 173 THR A C 1
ATOM 1308 O O . THR A 1 173 ? -5.338 -9.534 10.610 1.00 96.44 173 THR A O 1
ATOM 1311 N N . ALA A 1 174 ? -4.035 -8.412 12.057 1.00 94.75 174 ALA A N 1
ATOM 1312 C CA . ALA A 1 174 ? -3.309 -7.667 11.024 1.00 94.75 174 ALA A CA 1
ATOM 1313 C C . ALA A 1 174 ? -2.612 -8.608 10.025 1.00 94.75 174 ALA A C 1
ATOM 1315 O O . ALA A 1 174 ? -2.673 -8.386 8.817 1.00 94.75 174 ALA A O 1
ATOM 1316 N N . SER A 1 175 ? -2.045 -9.715 10.517 1.00 91.69 175 SER A N 1
ATOM 1317 C CA . SER A 1 175 ? -1.403 -10.748 9.688 1.00 91.69 175 SER A CA 1
ATOM 1318 C C . SER A 1 175 ? -2.385 -11.618 8.886 1.00 91.69 175 SER A C 1
ATOM 1320 O O . SER A 1 175 ? -1.989 -12.304 7.944 1.00 91.69 175 SER A O 1
ATOM 1322 N N . GLN A 1 176 ? -3.670 -11.606 9.251 1.00 92.00 176 GLN A N 1
ATOM 1323 C CA . GLN A 1 176 ? -4.717 -12.430 8.636 1.00 92.00 176 GLN A CA 1
ATOM 1324 C C . GLN A 1 176 ? -5.515 -11.686 7.559 1.00 92.00 176 GLN A C 1
ATOM 1326 O O . GLN A 1 176 ? -6.334 -12.300 6.866 1.00 92.00 176 GLN A O 1
ATOM 1331 N N . LEU A 1 177 ? -5.299 -10.376 7.409 1.00 92.44 177 LEU A N 1
ATOM 1332 C CA . LEU A 1 177 ? -5.931 -9.596 6.354 1.00 92.44 177 LEU A CA 1
ATOM 1333 C C . LEU A 1 177 ? -5.445 -10.078 4.984 1.00 92.44 177 LEU A C 1
ATOM 1335 O O . LEU A 1 177 ? -4.255 -10.249 4.736 1.00 92.44 177 LEU A O 1
ATOM 1339 N N . VAL A 1 178 ? -6.384 -10.272 4.060 1.00 90.69 178 VAL A N 1
ATOM 1340 C CA . VAL A 1 178 ? -6.070 -10.600 2.661 1.00 90.69 178 VAL A CA 1
ATOM 1341 C C . VAL A 1 178 ? -5.487 -9.388 1.942 1.00 90.69 178 VAL A C 1
ATOM 1343 O O . VAL A 1 178 ? -4.666 -9.524 1.035 1.00 90.69 178 VAL A O 1
ATOM 1346 N N . SER A 1 179 ? -5.936 -8.203 2.338 1.00 90.56 179 SER A N 1
ATOM 1347 C CA . SER A 1 179 ? -5.485 -6.921 1.827 1.00 90.56 179 SER A CA 1
ATOM 1348 C C . SER A 1 179 ? -5.733 -5.852 2.883 1.00 90.56 179 SER A C 1
ATOM 1350 O O . SER A 1 179 ? -6.709 -5.940 3.629 1.00 90.56 179 SER A O 1
ATOM 1352 N N . SER A 1 180 ? -4.863 -4.847 2.910 1.00 92.56 180 SER A N 1
ATOM 1353 C CA . SER A 1 180 ? -4.915 -3.701 3.810 1.00 92.56 180 SER A CA 1
ATOM 1354 C C . SER A 1 180 ? -4.636 -2.424 3.013 1.00 92.56 180 SER A C 1
ATOM 1356 O O . SER A 1 180 ? -3.830 -2.449 2.076 1.00 92.56 180 SER A O 1
ATOM 1358 N N . THR A 1 181 ? -5.302 -1.323 3.371 1.00 92.81 181 THR A N 1
ATOM 1359 C CA . THR A 1 181 ? -5.105 -0.004 2.756 1.00 92.81 181 THR A CA 1
ATOM 1360 C C . THR A 1 181 ? -3.712 0.512 3.048 1.00 92.81 181 THR A C 1
ATOM 1362 O O . THR A 1 181 ? -3.068 1.078 2.170 1.00 92.81 181 THR A O 1
ATOM 1365 N N . PHE A 1 182 ? -3.252 0.255 4.271 1.00 85.31 182 PHE A N 1
ATOM 1366 C CA . PHE A 1 182 ? -1.938 0.602 4.770 1.00 85.31 182 PHE A CA 1
ATOM 1367 C C . PHE A 1 182 ? -1.390 -0.585 5.567 1.00 85.31 182 PHE A C 1
ATOM 1369 O O . PHE A 1 182 ? -2.074 -1.147 6.422 1.00 85.31 182 PHE A O 1
ATOM 1376 N N . GLY A 1 183 ? -0.190 -1.041 5.230 1.00 78.12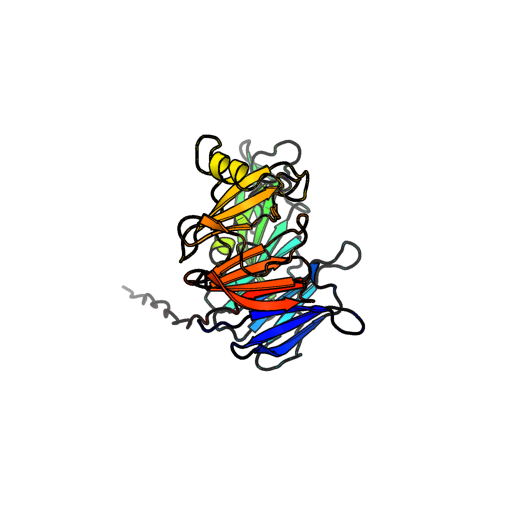 183 GLY A N 1
ATOM 1377 C CA . GLY A 1 183 ? 0.416 -2.230 5.828 1.00 78.12 183 GLY A CA 1
ATOM 1378 C C . GLY A 1 183 ? 1.072 -3.120 4.783 1.00 78.12 183 GLY A C 1
ATOM 1379 O O . GLY A 1 183 ? 1.330 -2.686 3.660 1.00 78.12 183 GLY A O 1
ATOM 1380 N N . ALA A 1 184 ? 1.338 -4.369 5.163 1.00 76.50 184 ALA A N 1
ATOM 1381 C CA . ALA A 1 184 ? 2.060 -5.314 4.323 1.00 76.50 184 ALA A CA 1
ATOM 1382 C C . ALA A 1 184 ? 1.361 -5.522 2.967 1.00 76.50 184 ALA A C 1
ATOM 1384 O O . ALA A 1 184 ? 0.202 -5.939 2.888 1.00 76.50 184 ALA A O 1
ATOM 1385 N N . ASP A 1 185 ? 2.087 -5.236 1.887 1.00 85.44 185 ASP A N 1
ATOM 1386 C CA . ASP A 1 185 ? 1.673 -5.580 0.534 1.00 85.44 185 ASP A CA 1
ATOM 1387 C C . ASP A 1 185 ? 2.132 -7.016 0.234 1.00 85.44 185 ASP A C 1
ATOM 1389 O O . ASP A 1 185 ? 3.333 -7.279 0.282 1.00 85.44 185 ASP A O 1
ATOM 1393 N N . PRO A 1 186 ? 1.227 -7.955 -0.094 1.00 84.56 186 PRO A N 1
ATOM 1394 C CA . PRO A 1 186 ? 1.610 -9.336 -0.382 1.00 84.56 186 PRO A CA 1
ATOM 1395 C C . PRO A 1 186 ? 2.505 -9.487 -1.620 1.00 84.56 186 PRO A C 1
ATOM 1397 O O . PRO A 1 186 ? 3.128 -10.535 -1.777 1.00 84.56 186 PRO A O 1
ATOM 1400 N N . ASP A 1 187 ? 2.542 -8.492 -2.513 1.00 91.88 187 ASP A N 1
ATOM 1401 C CA . ASP A 1 187 ? 3.461 -8.481 -3.650 1.00 91.88 187 ASP A CA 1
ATOM 1402 C C . ASP A 1 187 ? 4.745 -7.680 -3.358 1.00 91.88 187 ASP A C 1
ATOM 1404 O O . ASP A 1 187 ? 5.630 -7.668 -4.211 1.00 91.88 187 ASP A O 1
ATOM 1408 N N . ALA A 1 188 ? 4.889 -7.002 -2.210 1.00 92.00 188 ALA A N 1
ATOM 1409 C CA . ALA A 1 188 ? 6.150 -6.333 -1.880 1.00 92.00 188 ALA A CA 1
ATOM 1410 C C . ALA A 1 188 ? 7.237 -7.384 -1.580 1.00 92.00 188 ALA A C 1
ATOM 1412 O O . ALA A 1 188 ? 7.052 -8.230 -0.701 1.00 92.00 188 ALA A O 1
ATOM 1413 N N . PRO A 1 189 ? 8.368 -7.371 -2.303 1.00 93.81 189 PRO A N 1
ATOM 1414 C CA . PRO A 1 189 ? 9.468 -8.285 -2.041 1.00 93.81 189 PRO A CA 1
ATOM 1415 C C . PRO A 1 189 ? 10.180 -7.925 -0.732 1.00 93.81 189 PRO A C 1
ATOM 1417 O O . PRO A 1 189 ? 10.341 -6.752 -0.397 1.00 93.81 189 PRO A O 1
ATOM 1420 N N . ALA A 1 190 ? 10.673 -8.942 -0.025 1.00 91.56 190 ALA A N 1
ATOM 1421 C CA . ALA A 1 190 ? 11.621 -8.726 1.058 1.00 91.56 190 ALA A CA 1
ATOM 1422 C C . ALA A 1 190 ? 12.955 -8.226 0.481 1.00 91.56 190 ALA A C 1
ATOM 1424 O O . ALA A 1 190 ? 13.437 -8.750 -0.526 1.00 91.56 190 ALA A O 1
ATOM 1425 N N . ALA A 1 191 ? 13.538 -7.221 1.130 1.00 93.00 191 ALA A N 1
ATOM 1426 C CA . ALA A 1 191 ? 14.852 -6.696 0.793 1.00 93.00 191 ALA A CA 1
ATOM 1427 C C . ALA A 1 191 ? 15.886 -7.217 1.798 1.00 93.00 191 ALA A C 1
ATOM 1429 O O . ALA A 1 191 ? 15.713 -7.066 3.008 1.00 93.00 191 ALA A O 1
ATOM 1430 N N . THR A 1 192 ? 16.962 -7.814 1.297 1.00 94.62 192 THR A N 1
ATOM 1431 C CA . THR A 1 192 ? 18.092 -8.283 2.104 1.00 94.62 192 THR A CA 1
ATOM 1432 C C . THR A 1 192 ? 19.262 -7.335 1.909 1.00 94.62 192 THR A C 1
ATOM 1434 O O . THR A 1 192 ? 19.704 -7.119 0.784 1.00 94.62 192 THR A O 1
ATOM 1437 N N . GLU A 1 193 ? 19.754 -6.748 2.997 1.00 93.69 193 GLU A N 1
ATOM 1438 C CA . GLU A 1 193 ? 20.950 -5.908 2.954 1.00 93.69 193 GLU A CA 1
ATOM 1439 C C . GLU A 1 193 ? 22.175 -6.728 2.550 1.00 93.69 193 GLU A C 1
ATOM 1441 O O . GLU A 1 193 ? 22.362 -7.857 3.010 1.00 93.69 193 GLU A O 1
ATOM 1446 N N . LEU A 1 194 ? 22.987 -6.166 1.658 1.00 92.69 194 LEU A N 1
ATOM 1447 C CA . LEU A 1 194 ? 24.230 -6.780 1.220 1.00 92.69 194 LEU A CA 1
ATOM 1448 C C . LEU A 1 194 ? 25.378 -6.346 2.125 1.00 92.69 194 LEU A C 1
ATOM 1450 O O . LEU A 1 194 ? 25.534 -5.164 2.414 1.00 92.69 194 LEU A O 1
ATOM 1454 N N . THR A 1 195 ? 26.216 -7.299 2.522 1.00 86.00 195 THR A N 1
ATOM 1455 C CA . THR A 1 195 ? 27.414 -7.004 3.310 1.00 86.00 195 THR A CA 1
ATOM 1456 C C . THR A 1 195 ? 28.501 -6.372 2.440 1.00 86.00 195 THR A C 1
ATOM 1458 O O . THR A 1 195 ? 28.656 -6.723 1.264 1.00 86.00 195 THR A O 1
ATOM 1461 N N . GLU A 1 196 ? 29.283 -5.465 3.028 1.00 69.50 196 GLU A N 1
ATOM 1462 C CA . GLU A 1 196 ? 30.308 -4.676 2.327 1.00 69.50 196 GLU A CA 1
ATOM 1463 C C . GLU A 1 196 ? 31.395 -5.542 1.662 1.00 69.50 196 GLU A C 1
ATOM 1465 O O . GLU A 1 196 ? 31.836 -5.233 0.557 1.00 69.50 196 GLU A O 1
ATOM 1470 N N . ASP A 1 197 ? 31.743 -6.688 2.255 1.00 69.88 197 ASP A N 1
ATOM 1471 C CA . ASP A 1 197 ? 32.805 -7.592 1.777 1.00 69.88 197 ASP A CA 1
ATOM 1472 C C . ASP A 1 197 ? 32.406 -8.478 0.576 1.00 69.88 197 ASP A C 1
ATOM 1474 O O . ASP A 1 197 ? 33.099 -9.442 0.241 1.00 69.88 197 ASP A O 1
ATOM 1478 N N . SER A 1 198 ? 31.260 -8.211 -0.057 1.00 73.25 198 SER A N 1
ATOM 1479 C CA . SER A 1 198 ? 30.639 -9.129 -1.015 1.00 73.25 198 SER A CA 1
ATOM 1480 C C . SER A 1 198 ? 30.189 -8.444 -2.319 1.00 73.25 198 SER A C 1
ATOM 1482 O O . SER A 1 198 ? 30.948 -7.770 -3.015 1.00 73.25 198 SER A O 1
ATOM 1484 N N . GLU A 1 199 ? 28.924 -8.646 -2.663 1.00 86.56 199 GLU A N 1
ATOM 1485 C CA . GLU A 1 199 ? 28.194 -8.129 -3.809 1.00 86.56 199 GLU A CA 1
ATOM 1486 C C . GLU A 1 199 ? 28.042 -6.602 -3.792 1.00 86.56 199 GLU A C 1
ATOM 1488 O O . GLU A 1 199 ? 28.019 -5.980 -4.855 1.00 86.56 199 GLU A O 1
ATOM 1493 N N . ALA A 1 200 ? 28.008 -5.980 -2.609 1.00 91.12 200 ALA A N 1
ATOM 1494 C CA . ALA A 1 200 ? 27.948 -4.524 -2.474 1.00 91.12 200 ALA A CA 1
ATOM 1495 C C . ALA A 1 200 ? 29.174 -3.841 -3.113 1.00 91.12 200 ALA A C 1
ATOM 1497 O O . ALA A 1 200 ? 29.017 -2.930 -3.926 1.00 91.12 200 ALA A O 1
ATOM 1498 N N . ALA A 1 201 ? 30.386 -4.348 -2.855 1.00 90.75 201 ALA A N 1
ATOM 1499 C CA . ALA A 1 201 ? 31.611 -3.830 -3.467 1.00 90.75 201 ALA A CA 1
ATOM 1500 C C . ALA A 1 201 ? 31.618 -3.995 -4.999 1.00 90.75 201 ALA A C 1
ATOM 1502 O O . ALA A 1 201 ? 32.072 -3.109 -5.727 1.00 90.75 201 ALA A O 1
ATOM 1503 N N . ARG A 1 202 ? 31.071 -5.111 -5.511 1.00 89.94 202 ARG A N 1
ATOM 1504 C CA . ARG A 1 202 ? 30.890 -5.337 -6.957 1.00 89.94 202 ARG A CA 1
ATOM 1505 C C . ARG A 1 202 ? 29.940 -4.300 -7.563 1.00 89.94 202 ARG A C 1
ATOM 1507 O O . ARG A 1 202 ? 30.230 -3.762 -8.633 1.00 89.94 202 ARG A O 1
ATOM 1514 N N . LEU A 1 203 ? 28.830 -4.008 -6.885 1.00 93.88 203 LEU A N 1
ATOM 1515 C CA . LEU A 1 203 ? 27.862 -2.995 -7.305 1.00 93.88 203 LEU A CA 1
ATOM 1516 C C . LEU A 1 203 ? 28.477 -1.594 -7.307 1.00 93.88 203 LEU A C 1
ATOM 1518 O O . LEU A 1 203 ? 28.343 -0.901 -8.310 1.00 93.88 203 LEU A O 1
ATOM 1522 N N . ASP A 1 204 ? 29.214 -1.201 -6.267 1.00 92.44 204 ASP A N 1
ATOM 1523 C CA . ASP A 1 204 ? 29.888 0.105 -6.214 1.00 92.44 204 ASP A CA 1
ATOM 1524 C C . ASP A 1 204 ? 31.004 0.247 -7.262 1.00 92.44 204 ASP A C 1
ATOM 1526 O O . ASP A 1 204 ? 31.203 1.325 -7.827 1.00 92.44 204 ASP A O 1
ATOM 1530 N N . ALA A 1 205 ? 31.695 -0.846 -7.606 1.00 90.38 205 ALA A N 1
ATOM 1531 C CA . ALA A 1 205 ? 32.689 -0.838 -8.678 1.00 90.38 205 ALA A CA 1
ATOM 1532 C C . ALA A 1 205 ? 32.067 -0.580 -10.065 1.00 90.38 205 ALA A C 1
ATOM 1534 O O . ALA A 1 205 ? 32.691 0.064 -10.919 1.00 90.38 205 ALA A O 1
ATOM 1535 N N . VAL A 1 206 ? 30.844 -1.075 -10.298 1.00 90.25 206 VAL A N 1
ATOM 1536 C CA . VAL A 1 206 ? 30.103 -0.898 -11.560 1.00 90.25 206 VAL A CA 1
ATOM 1537 C C . VAL A 1 206 ? 29.323 0.420 -11.577 1.00 90.25 206 VAL A C 1
ATOM 1539 O O . VAL A 1 206 ? 29.269 1.100 -12.603 1.00 90.25 206 VAL A O 1
ATOM 1542 N N . VAL A 1 207 ? 28.732 0.801 -10.450 1.00 92.31 207 VAL A N 1
ATOM 1543 C CA . VAL A 1 207 ? 27.857 1.963 -10.289 1.00 92.31 207 VAL A CA 1
ATOM 1544 C C . VAL A 1 207 ? 28.611 3.062 -9.545 1.00 92.31 207 VAL A C 1
ATOM 1546 O O . VAL A 1 207 ? 28.410 3.306 -8.358 1.00 92.31 207 VAL A O 1
ATOM 1549 N N . LYS A 1 208 ? 29.501 3.733 -10.280 1.00 86.88 208 LYS A N 1
ATOM 1550 C CA . LYS A 1 208 ? 30.370 4.788 -9.733 1.00 86.88 208 LYS A CA 1
ATOM 1551 C C . LYS A 1 208 ? 29.624 6.063 -9.353 1.00 86.88 208 LYS A C 1
ATOM 1553 O O . LYS A 1 208 ? 30.055 6.773 -8.453 1.00 86.88 208 LYS A O 1
ATOM 1558 N N . ASP A 1 209 ? 28.537 6.351 -10.060 1.00 90.62 209 ASP A N 1
ATOM 1559 C CA . ASP A 1 209 ? 27.661 7.485 -9.799 1.00 90.62 209 ASP A CA 1
ATOM 1560 C C . ASP A 1 209 ? 26.229 6.972 -9.645 1.00 90.62 209 ASP A C 1
ATOM 1562 O O . ASP A 1 209 ? 25.698 6.293 -10.531 1.00 90.62 209 ASP A O 1
ATOM 1566 N N . LYS A 1 210 ? 25.636 7.262 -8.487 1.00 91.94 210 LYS A N 1
ATOM 1567 C CA . LYS A 1 210 ? 24.257 6.901 -8.152 1.00 91.94 210 LYS A CA 1
ATOM 1568 C C . LYS A 1 210 ? 23.263 7.984 -8.592 1.00 91.94 210 LYS A C 1
ATOM 1570 O O . LYS A 1 210 ? 22.066 7.732 -8.609 1.00 91.94 210 LYS A O 1
ATOM 1575 N N . GLY A 1 211 ? 23.748 9.168 -8.979 1.00 92.31 211 GLY A N 1
ATOM 1576 C CA . GLY A 1 211 ? 22.938 10.326 -9.356 1.00 92.31 211 GLY A CA 1
ATOM 1577 C C . GLY A 1 211 ? 22.381 11.117 -8.166 1.00 92.31 211 GLY A C 1
ATOM 1578 O O . GLY A 1 211 ? 21.589 12.034 -8.364 1.00 92.31 211 GLY A O 1
ATOM 1579 N N . HIS A 1 212 ? 22.781 10.778 -6.938 1.00 93.00 212 HIS A N 1
ATOM 1580 C CA . HIS A 1 212 ? 22.379 11.442 -5.697 1.00 93.00 212 HIS A CA 1
ATOM 1581 C C . HIS A 1 212 ? 23.450 11.258 -4.606 1.00 93.00 212 HIS A C 1
ATOM 1583 O O . HIS A 1 212 ? 24.330 10.405 -4.720 1.00 93.00 212 HIS A O 1
ATOM 1589 N N . THR A 1 213 ? 23.346 12.025 -3.516 1.00 92.25 213 THR A N 1
ATOM 1590 C CA . THR A 1 213 ? 24.270 11.978 -2.362 1.00 92.25 213 THR A CA 1
ATOM 1591 C C . THR A 1 213 ? 23.681 11.300 -1.122 1.00 92.25 213 THR A C 1
ATOM 1593 O O . THR A 1 213 ? 24.294 11.337 -0.060 1.00 92.25 213 THR A O 1
ATOM 1596 N N . GLU A 1 214 ? 22.486 10.711 -1.232 1.00 93.56 214 GLU A N 1
ATOM 1597 C CA . GLU A 1 214 ? 21.825 9.999 -0.129 1.00 93.56 214 GLU A CA 1
ATOM 1598 C C . GLU A 1 214 ? 22.682 8.842 0.397 1.00 93.56 214 GLU A C 1
ATOM 1600 O O . GLU A 1 214 ? 23.049 7.935 -0.358 1.00 93.56 214 GLU A O 1
ATOM 1605 N N . TYR A 1 215 ? 22.962 8.862 1.701 1.00 93.06 215 TYR A N 1
ATOM 1606 C CA . TYR A 1 215 ? 23.626 7.765 2.401 1.00 93.06 215 TYR A CA 1
ATOM 1607 C C . TYR A 1 215 ? 22.694 6.552 2.511 1.00 93.06 215 TYR A C 1
ATOM 1609 O O . TYR A 1 215 ? 21.474 6.702 2.587 1.00 93.06 215 TYR A O 1
ATOM 1617 N N . GLY A 1 216 ? 23.250 5.344 2.501 1.00 94.12 216 GLY A N 1
ATOM 1618 C CA . GLY A 1 216 ? 22.464 4.120 2.449 1.00 94.12 216 GLY A CA 1
ATOM 1619 C C . GLY A 1 216 ? 23.308 2.883 2.186 1.00 94.12 216 GLY A C 1
ATOM 1620 O O . GLY A 1 216 ? 24.536 2.929 2.260 1.00 94.12 216 GLY A O 1
ATOM 1621 N N . ALA A 1 217 ? 22.629 1.789 1.855 1.00 94.94 217 ALA A N 1
ATOM 1622 C CA . ALA A 1 217 ? 23.256 0.511 1.546 1.00 94.94 217 ALA A CA 1
ATOM 1623 C C . ALA A 1 217 ? 22.592 -0.154 0.337 1.00 94.94 217 ALA A C 1
ATOM 1625 O O . ALA A 1 217 ? 21.419 0.084 0.027 1.00 94.94 217 ALA A O 1
ATOM 1626 N N . TRP A 1 218 ? 23.341 -1.028 -0.332 1.00 96.38 218 TRP A N 1
ATOM 1627 C CA . TRP A 1 218 ? 22.774 -1.904 -1.347 1.00 96.38 218 TRP A CA 1
ATOM 1628 C C . TRP A 1 218 ? 21.917 -2.989 -0.702 1.00 96.38 218 TRP A C 1
ATOM 1630 O O . TRP A 1 218 ? 22.320 -3.641 0.262 1.00 96.38 218 TRP A O 1
ATOM 1640 N N . VAL A 1 219 ? 20.747 -3.223 -1.284 1.00 96.38 219 VAL A N 1
ATOM 1641 C CA . VAL A 1 219 ? 19.878 -4.346 -0.933 1.00 96.38 219 VAL A CA 1
ATOM 1642 C C . VAL A 1 219 ? 19.622 -5.211 -2.159 1.00 96.38 219 VAL A C 1
ATOM 1644 O O . VAL A 1 219 ? 19.550 -4.704 -3.280 1.00 96.38 219 VAL A O 1
ATOM 1647 N N . ALA A 1 220 ? 19.461 -6.513 -1.950 1.00 95.81 220 ALA A N 1
ATOM 1648 C CA . ALA A 1 220 ? 18.997 -7.460 -2.952 1.00 95.81 220 ALA A CA 1
ATOM 1649 C C . ALA A 1 220 ? 17.535 -7.832 -2.697 1.00 95.81 220 ALA A C 1
ATOM 1651 O O . ALA A 1 220 ? 17.114 -8.038 -1.559 1.00 95.81 220 ALA A O 1
ATOM 1652 N N . LEU A 1 221 ? 16.768 -7.926 -3.777 1.00 95.62 221 LEU A N 1
ATOM 1653 C CA . LEU A 1 221 ? 15.380 -8.355 -3.783 1.00 95.62 221 LEU A CA 1
ATOM 1654 C C . LEU A 1 221 ? 15.231 -9.524 -4.752 1.00 95.62 221 LEU A C 1
ATOM 1656 O O . LEU A 1 221 ? 15.599 -9.424 -5.925 1.00 95.62 221 LEU A O 1
ATOM 1660 N N . GLU A 1 222 ? 14.672 -10.630 -4.277 1.00 94.06 222 GLU A N 1
ATOM 1661 C CA . GLU A 1 222 ? 14.512 -11.828 -5.096 1.00 94.06 222 GLU A CA 1
ATOM 1662 C C . GLU A 1 222 ? 13.444 -11.637 -6.180 1.00 94.06 222 GLU A C 1
ATOM 1664 O O . GLU A 1 222 ? 12.305 -11.241 -5.919 1.00 94.06 222 GLU A O 1
ATOM 1669 N N . THR A 1 223 ? 13.801 -11.969 -7.422 1.00 93.69 223 THR A N 1
ATOM 1670 C CA . THR A 1 223 ? 12.862 -12.033 -8.548 1.00 93.69 223 THR A CA 1
ATOM 1671 C C . THR A 1 223 ? 13.005 -13.368 -9.269 1.00 93.69 223 THR A C 1
ATOM 1673 O O . THR A 1 223 ? 14.021 -14.051 -9.166 1.00 93.69 223 THR A O 1
ATOM 1676 N N . HIS A 1 224 ? 12.017 -13.751 -10.081 1.00 89.25 224 HIS A N 1
ATOM 1677 C CA . HIS A 1 224 ? 12.083 -15.017 -10.824 1.00 89.25 224 HIS A CA 1
ATOM 1678 C C . HIS A 1 224 ? 13.270 -15.094 -11.816 1.00 89.25 224 HIS A C 1
ATOM 1680 O O . HIS A 1 224 ? 13.609 -16.176 -12.292 1.00 89.25 224 HIS A O 1
ATOM 1686 N N . GLY A 1 225 ? 13.890 -13.970 -12.176 1.00 86.12 225 GLY A N 1
ATOM 1687 C CA . GLY A 1 225 ? 15.073 -13.946 -13.041 1.00 86.12 225 GLY A CA 1
ATOM 1688 C C . GLY A 1 225 ? 16.374 -13.659 -12.300 1.00 86.12 225 GLY A C 1
ATOM 1689 O O . GLY A 1 225 ? 17.270 -13.091 -12.917 1.00 86.12 225 GLY A O 1
ATOM 1690 N N . GLY A 1 226 ? 16.449 -13.948 -11.000 1.00 91.19 226 GLY A N 1
ATOM 1691 C CA . GLY A 1 226 ? 17.582 -13.587 -10.146 1.00 91.19 226 GLY A CA 1
ATOM 1692 C C . GLY A 1 226 ? 17.388 -12.245 -9.433 1.00 91.19 226 GLY A C 1
ATOM 1693 O O . GLY A 1 226 ?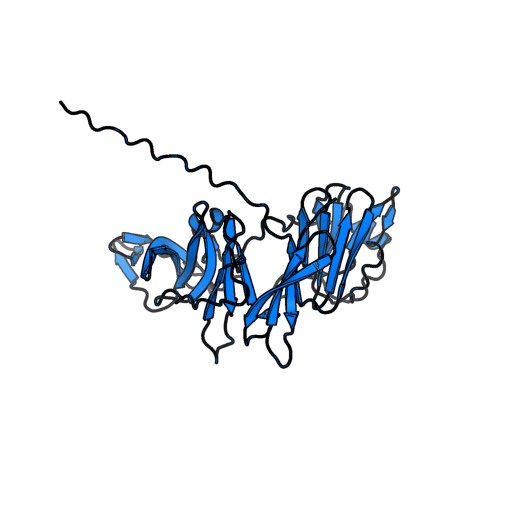 16.336 -11.610 -9.590 1.00 91.19 226 GLY A O 1
ATOM 1694 N N . PRO A 1 227 ? 18.377 -11.804 -8.647 1.00 93.69 227 PRO A N 1
ATOM 1695 C CA . PRO A 1 227 ? 18.234 -10.640 -7.789 1.00 93.69 227 PRO A CA 1
ATOM 1696 C C . PRO A 1 227 ? 18.060 -9.346 -8.594 1.00 93.69 227 PRO A C 1
ATOM 1698 O O . PRO A 1 227 ? 18.665 -9.135 -9.652 1.00 93.69 227 PRO A O 1
ATOM 1701 N N . LEU A 1 228 ? 17.211 -8.470 -8.065 1.00 96.50 228 LEU A N 1
ATOM 1702 C CA . LEU A 1 228 ? 17.205 -7.046 -8.361 1.00 96.50 228 LEU A CA 1
ATOM 1703 C C . LEU A 1 228 ? 17.893 -6.340 -7.196 1.00 96.50 228 LEU A C 1
ATOM 1705 O O . LEU A 1 228 ? 17.466 -6.463 -6.055 1.00 96.50 228 LEU A O 1
ATOM 1709 N N . TYR A 1 229 ? 18.939 -5.592 -7.491 1.00 96.69 229 TYR A N 1
ATOM 1710 C CA . TYR A 1 229 ? 19.649 -4.755 -6.544 1.00 96.69 229 TYR A CA 1
ATOM 1711 C C . TYR A 1 229 ? 19.092 -3.336 -6.581 1.00 96.69 229 TYR A C 1
ATOM 1713 O O . TYR A 1 229 ? 18.829 -2.794 -7.659 1.00 96.69 229 TYR A O 1
ATOM 1721 N N . ALA A 1 230 ? 18.935 -2.735 -5.409 1.00 96.62 230 ALA A N 1
ATOM 1722 C CA . ALA A 1 230 ? 18.458 -1.369 -5.240 1.00 96.62 230 ALA A CA 1
ATOM 1723 C C . ALA A 1 230 ? 19.284 -0.648 -4.172 1.00 96.62 230 ALA A C 1
ATOM 1725 O O . ALA A 1 230 ? 19.830 -1.287 -3.269 1.00 96.62 230 ALA A O 1
ATOM 1726 N N . TRP A 1 231 ? 19.345 0.680 -4.255 1.00 96.44 231 TRP A N 1
ATOM 1727 C CA . TRP A 1 231 ? 19.862 1.493 -3.162 1.00 96.44 231 TRP A CA 1
ATOM 1728 C C . TRP A 1 231 ? 18.759 1.716 -2.130 1.00 96.44 231 TRP A C 1
ATOM 1730 O O . TRP A 1 231 ? 17.657 2.140 -2.482 1.00 96.44 231 TRP A O 1
ATOM 1740 N N . ARG A 1 232 ? 19.044 1.434 -0.857 1.00 96.44 232 ARG A N 1
ATOM 1741 C CA . ARG A 1 232 ? 18.167 1.777 0.263 1.00 96.44 232 ARG A CA 1
ATOM 1742 C C . ARG A 1 232 ? 18.763 2.966 1.001 1.00 96.44 232 ARG A C 1
ATOM 1744 O O . ARG A 1 232 ? 19.751 2.806 1.716 1.00 96.44 232 ARG A O 1
ATOM 1751 N N . ALA A 1 233 ? 18.168 4.140 0.820 1.00 95.00 233 ALA A N 1
ATOM 1752 C CA . ALA A 1 233 ? 18.601 5.359 1.488 1.00 95.00 233 ALA A CA 1
ATOM 1753 C C . ALA A 1 233 ? 18.198 5.340 2.969 1.00 95.00 233 ALA A C 1
ATOM 1755 O O . ALA A 1 233 ? 17.050 5.039 3.300 1.00 95.00 233 ALA A O 1
ATOM 1756 N N . ALA A 1 234 ? 19.137 5.686 3.846 1.00 91.06 234 ALA A N 1
ATOM 1757 C CA . ALA A 1 234 ? 18.954 5.772 5.292 1.00 91.06 234 ALA A CA 1
ATOM 1758 C C . ALA A 1 234 ? 18.431 7.166 5.683 1.00 91.06 234 ALA A C 1
ATOM 1760 O O . ALA A 1 234 ? 19.156 7.996 6.231 1.00 91.06 234 ALA A O 1
ATOM 1761 N N . ARG A 1 235 ? 17.175 7.440 5.323 1.00 87.31 235 ARG A N 1
ATOM 1762 C CA . ARG A 1 235 ? 16.428 8.628 5.767 1.00 87.31 235 ARG A CA 1
ATOM 1763 C C . ARG A 1 235 ? 15.722 8.339 7.097 1.00 87.31 235 ARG A C 1
ATOM 1765 O O . ARG A 1 235 ? 15.852 7.242 7.623 1.00 87.31 235 ARG A O 1
ATOM 1772 N N . GLU A 1 236 ? 14.950 9.306 7.603 1.00 82.06 236 GLU A N 1
ATOM 1773 C CA . GLU A 1 236 ? 14.072 9.114 8.776 1.00 82.06 236 GLU A CA 1
ATOM 1774 C C . GLU A 1 236 ? 13.185 7.868 8.632 1.00 82.06 236 GLU A C 1
ATOM 1776 O O . GLU A 1 236 ? 13.009 7.124 9.586 1.00 82.06 236 GLU A O 1
ATOM 1781 N N . LEU A 1 237 ? 12.692 7.612 7.416 1.00 83.88 237 LEU A N 1
ATOM 1782 C CA . LEU A 1 237 ? 12.128 6.325 7.026 1.00 83.88 237 LEU A CA 1
ATOM 1783 C C . LEU A 1 237 ? 12.936 5.775 5.845 1.00 83.88 237 LEU A C 1
ATOM 1785 O O . LEU A 1 237 ? 13.019 6.452 4.810 1.00 83.88 237 LEU A O 1
ATOM 1789 N N . PRO A 1 238 ? 13.533 4.574 5.956 1.00 90.00 238 PRO A N 1
ATOM 1790 C CA . PRO A 1 238 ? 14.295 3.987 4.865 1.00 90.00 238 PRO A CA 1
ATOM 1791 C C . PRO A 1 238 ? 13.448 3.786 3.605 1.00 90.00 238 PRO A C 1
ATOM 1793 O O . PRO A 1 238 ? 12.366 3.201 3.646 1.00 90.00 238 PRO A O 1
ATOM 1796 N N . VAL A 1 239 ? 13.968 4.225 2.458 1.00 93.88 239 VAL A N 1
ATOM 1797 C CA . VAL A 1 239 ? 13.277 4.144 1.159 1.00 93.88 239 VAL A CA 1
ATOM 1798 C C . VAL A 1 239 ? 14.174 3.530 0.096 1.00 93.88 239 VAL A C 1
ATOM 1800 O O . VAL A 1 239 ? 15.393 3.708 0.113 1.00 93.88 239 VAL A O 1
ATOM 1803 N N . LEU A 1 240 ? 13.571 2.808 -0.849 1.00 96.00 240 LEU A N 1
ATOM 1804 C CA . LEU A 1 240 ? 14.282 2.337 -2.035 1.00 96.00 240 LEU A CA 1
ATOM 1805 C C . LEU A 1 240 ? 14.337 3.445 -3.080 1.00 96.00 240 LEU A C 1
ATOM 1807 O O . LEU A 1 240 ? 13.369 4.183 -3.261 1.00 96.00 240 LEU A O 1
ATOM 1811 N N . MET A 1 241 ? 15.465 3.545 -3.770 1.00 95.44 241 MET A N 1
ATOM 1812 C CA . MET A 1 241 ? 15.731 4.568 -4.778 1.00 95.44 241 MET A CA 1
ATOM 1813 C C . MET A 1 241 ? 16.532 3.954 -5.936 1.00 95.44 241 MET A C 1
ATOM 1815 O O . MET A 1 241 ? 17.151 2.892 -5.771 1.00 95.44 241 MET A O 1
ATOM 1819 N N . PRO A 1 242 ? 16.548 4.580 -7.127 1.00 95.25 242 PRO A N 1
ATOM 1820 C CA . PRO A 1 242 ? 17.569 4.282 -8.117 1.00 95.25 242 PRO A CA 1
ATOM 1821 C C . PRO A 1 242 ? 18.966 4.506 -7.516 1.00 95.25 242 PRO A C 1
ATOM 1823 O O . PRO A 1 242 ? 19.106 5.278 -6.575 1.00 95.25 242 PRO A O 1
ATOM 1826 N N . PRO A 1 243 ? 20.013 3.874 -8.059 1.00 95.12 243 PRO A N 1
ATOM 1827 C CA . PRO A 1 243 ? 20.000 2.980 -9.212 1.00 95.12 243 PRO A CA 1
ATOM 1828 C C . PRO A 1 243 ? 19.414 1.592 -8.908 1.00 95.12 243 PRO A C 1
ATOM 1830 O O . PRO A 1 243 ? 19.722 0.969 -7.897 1.00 95.12 243 PRO A O 1
ATOM 1833 N N . LEU A 1 244 ? 18.622 1.072 -9.852 1.00 96.31 244 LEU A N 1
ATOM 1834 C CA . LEU A 1 244 ? 18.170 -0.323 -9.865 1.00 96.31 244 LEU A CA 1
ATOM 1835 C C . LEU A 1 244 ? 19.046 -1.135 -10.820 1.00 96.31 244 LEU A C 1
ATOM 1837 O O . LEU A 1 244 ? 19.273 -0.710 -11.958 1.00 96.31 244 LEU A O 1
ATOM 1841 N N . ARG A 1 245 ? 19.531 -2.302 -10.396 1.00 95.94 245 ARG A N 1
ATOM 1842 C CA . ARG A 1 245 ? 20.376 -3.176 -11.223 1.00 95.94 245 ARG A CA 1
ATOM 1843 C C . ARG A 1 245 ? 19.915 -4.619 -11.136 1.00 95.94 245 ARG A C 1
ATOM 1845 O O . ARG A 1 245 ? 19.706 -5.132 -10.053 1.00 95.94 245 ARG A O 1
ATOM 1852 N N . TRP A 1 246 ? 19.803 -5.300 -12.262 1.00 94.69 246 TRP A N 1
ATOM 1853 C CA . TRP A 1 246 ? 19.637 -6.755 -12.299 1.00 94.69 246 TRP A CA 1
ATOM 1854 C C . TRP A 1 246 ? 20.762 -7.393 -13.108 1.00 94.69 246 TRP A C 1
ATOM 1856 O O . TRP A 1 246 ? 21.419 -6.734 -13.920 1.00 94.69 246 TRP A O 1
ATOM 1866 N N . GLU A 1 247 ? 20.988 -8.683 -12.904 1.00 89.31 247 GLU A N 1
ATOM 1867 C CA . GLU A 1 247 ? 21.903 -9.435 -13.755 1.00 89.31 247 GLU A CA 1
ATOM 1868 C C . GLU A 1 247 ? 21.230 -9.791 -15.090 1.00 89.31 247 GLU A C 1
ATOM 1870 O O . GLU A 1 247 ? 20.116 -10.322 -15.135 1.00 89.31 247 GLU A O 1
ATOM 1875 N N . ALA A 1 248 ? 21.911 -9.484 -16.192 1.00 85.75 248 ALA A N 1
ATOM 1876 C CA . ALA A 1 248 ? 21.542 -9.875 -17.544 1.00 85.75 248 ALA A CA 1
ATOM 1877 C C . ALA A 1 248 ? 22.812 -10.189 -18.347 1.00 85.75 248 ALA A C 1
ATOM 1879 O O . ALA A 1 248 ? 23.678 -9.328 -18.501 1.00 85.75 248 ALA A O 1
ATOM 1880 N N . ASN A 1 249 ? 22.910 -11.411 -18.884 1.00 82.94 249 ASN A N 1
ATOM 1881 C CA . ASN A 1 249 ? 24.082 -11.896 -19.629 1.00 82.94 249 ASN A CA 1
ATOM 1882 C C . ASN A 1 249 ? 25.399 -11.714 -18.843 1.00 82.94 249 ASN A C 1
ATOM 1884 O O . ASN A 1 249 ? 26.342 -11.104 -19.351 1.00 82.94 249 ASN A O 1
ATOM 1888 N N . ASP A 1 250 ? 25.418 -12.175 -17.586 1.00 82.50 250 ASP A N 1
ATOM 1889 C CA . ASP A 1 250 ? 26.554 -12.080 -16.651 1.00 82.50 250 ASP A CA 1
ATOM 1890 C C . ASP A 1 250 ? 27.050 -10.645 -16.392 1.00 82.50 250 ASP A C 1
ATOM 1892 O O . ASP A 1 250 ? 28.216 -10.406 -16.073 1.00 82.50 250 ASP A O 1
ATOM 1896 N N . ARG A 1 251 ? 26.165 -9.654 -16.560 1.00 88.56 251 ARG A N 1
ATOM 1897 C CA . ARG A 1 251 ? 26.455 -8.238 -16.316 1.00 88.56 251 ARG A CA 1
ATOM 1898 C C . ARG A 1 251 ? 25.335 -7.573 -15.541 1.00 88.56 251 ARG A C 1
ATOM 1900 O O . ARG A 1 251 ? 24.158 -7.845 -15.764 1.00 88.56 251 ARG A O 1
ATOM 1907 N N . LEU A 1 252 ? 25.706 -6.628 -14.687 1.00 91.50 252 LEU A N 1
ATOM 1908 C CA . LEU A 1 252 ? 24.754 -5.732 -14.047 1.00 91.50 252 LEU A CA 1
ATOM 1909 C C . LEU A 1 252 ? 24.253 -4.711 -15.069 1.00 91.50 252 LEU A C 1
ATOM 1911 O O . LEU A 1 252 ? 25.040 -4.020 -15.718 1.00 91.50 252 LEU A O 1
ATOM 1915 N N . SER A 1 253 ? 22.937 -4.619 -15.213 1.00 91.62 253 SER A N 1
ATOM 1916 C CA . SER A 1 253 ? 22.282 -3.679 -16.121 1.00 91.62 253 SER A CA 1
ATOM 1917 C C . SER A 1 253 ? 21.097 -3.008 -15.445 1.00 91.62 253 SER A C 1
ATOM 1919 O O . SER A 1 253 ? 20.487 -3.559 -14.529 1.00 91.62 253 SER A O 1
ATOM 1921 N N . GLU A 1 254 ? 20.783 -1.795 -15.882 1.00 93.44 254 GLU A N 1
ATOM 1922 C CA . GLU A 1 254 ? 19.555 -1.122 -15.477 1.00 93.44 254 GLU A CA 1
ATOM 1923 C C . GLU A 1 254 ? 18.340 -1.755 -16.173 1.00 93.44 254 GLU A C 1
ATOM 1925 O O . GLU A 1 254 ? 18.453 -2.165 -17.336 1.00 93.44 254 GLU A O 1
ATOM 1930 N N . PRO A 1 255 ? 17.172 -1.832 -15.506 1.00 95.19 255 PRO A N 1
ATOM 1931 C CA . PRO A 1 255 ? 15.925 -2.166 -16.177 1.00 95.19 255 PRO A CA 1
ATOM 1932 C C . PRO A 1 255 ? 15.669 -1.279 -17.405 1.00 95.19 255 PRO A C 1
ATOM 1934 O O . PRO A 1 255 ? 15.833 -0.060 -17.373 1.00 95.19 255 PRO A O 1
ATOM 1937 N N . GLU A 1 256 ? 15.265 -1.913 -18.506 1.00 93.62 256 GLU A N 1
ATOM 1938 C CA . GLU A 1 256 ? 15.087 -1.270 -19.811 1.00 93.62 256 GLU A CA 1
ATOM 1939 C C . GLU A 1 256 ? 14.151 -0.054 -19.737 1.00 93.62 256 GLU A C 1
ATOM 1941 O O . GLU A 1 256 ? 12.960 -0.197 -19.467 1.00 93.62 256 GLU A O 1
ATOM 1946 N N . ALA A 1 257 ? 14.676 1.134 -20.053 1.00 92.06 257 ALA A N 1
ATOM 1947 C CA . ALA A 1 257 ? 13.909 2.380 -20.073 1.00 92.06 257 ALA A CA 1
ATOM 1948 C C . ALA A 1 257 ? 13.141 2.626 -18.756 1.00 92.06 257 ALA A C 1
ATOM 1950 O O . ALA A 1 257 ? 11.936 2.914 -18.749 1.00 92.06 257 ALA A O 1
ATOM 1951 N N . LEU A 1 258 ? 13.870 2.483 -17.642 1.00 92.31 258 LEU A N 1
ATOM 1952 C CA . LEU A 1 258 ? 13.417 2.835 -16.301 1.00 92.31 258 LEU A CA 1
ATOM 1953 C C . LEU A 1 258 ? 13.029 4.317 -16.224 1.00 92.31 258 LEU A C 1
ATOM 1955 O O . LEU A 1 258 ? 11.893 4.619 -15.864 1.00 92.31 258 LEU A O 1
ATOM 1959 N N . SER A 1 259 ? 13.931 5.207 -16.657 1.00 88.56 259 SER A N 1
ATOM 1960 C CA . SER A 1 259 ? 13.701 6.656 -16.788 1.00 88.56 259 SER A CA 1
ATOM 1961 C C . SER A 1 259 ? 13.070 7.293 -15.541 1.00 88.56 259 SER A C 1
ATOM 1963 O O . SER A 1 259 ? 12.103 8.042 -15.659 1.00 88.56 259 SER A O 1
ATOM 1965 N N . LEU A 1 260 ? 13.604 6.966 -14.361 1.00 91.25 260 LEU A N 1
ATOM 1966 C CA . LEU A 1 260 ? 13.246 7.587 -13.083 1.00 91.25 260 LEU A CA 1
ATOM 1967 C C . LEU A 1 260 ? 14.318 8.598 -12.677 1.00 91.25 260 LEU A C 1
ATOM 1969 O O . LEU A 1 260 ? 15.489 8.419 -13.024 1.00 91.25 260 LEU A O 1
ATOM 1973 N N . GLU A 1 261 ? 13.938 9.632 -11.928 1.00 92.12 261 GLU A N 1
ATOM 1974 C CA . GLU A 1 261 ? 14.929 10.529 -11.338 1.00 92.12 261 GLU A CA 1
ATOM 1975 C C . GLU A 1 261 ? 15.727 9.779 -10.261 1.00 92.12 261 GLU A C 1
ATOM 1977 O O . GLU A 1 261 ? 15.144 8.998 -9.505 1.00 92.12 261 GLU A O 1
ATOM 1982 N N . PRO A 1 262 ? 17.043 10.017 -10.129 1.00 92.69 262 PRO A N 1
ATOM 1983 C CA . PRO A 1 262 ? 17.858 9.340 -9.120 1.00 92.69 262 PRO A CA 1
ATOM 1984 C C . PRO A 1 262 ? 17.355 9.525 -7.685 1.00 92.69 262 PRO A C 1
ATOM 1986 O O . PRO A 1 262 ? 17.571 8.670 -6.836 1.00 92.69 262 PRO A O 1
ATOM 1989 N N . THR A 1 263 ? 16.671 10.637 -7.410 1.00 92.81 263 THR A N 1
ATOM 1990 C CA . THR A 1 263 ? 16.121 10.963 -6.092 1.00 92.81 263 THR A CA 1
ATOM 1991 C C . THR A 1 263 ? 14.691 10.465 -5.870 1.00 92.81 263 THR A C 1
ATOM 1993 O O . THR A 1 263 ? 14.136 10.691 -4.793 1.00 92.81 263 THR A O 1
ATOM 1996 N N . SER A 1 264 ? 14.078 9.799 -6.854 1.00 93.62 264 SER A N 1
ATOM 1997 C CA . SER A 1 264 ? 12.725 9.262 -6.713 1.00 93.62 264 SER A CA 1
ATOM 1998 C C . SER A 1 264 ? 12.687 8.115 -5.705 1.00 93.62 264 SER A C 1
ATOM 2000 O O . SER A 1 264 ? 13.485 7.180 -5.775 1.00 93.62 264 SER A O 1
ATOM 2002 N N . VAL A 1 265 ? 11.696 8.149 -4.815 1.00 94.38 265 VAL A N 1
ATOM 2003 C CA . VAL A 1 265 ? 11.317 6.976 -4.022 1.00 94.38 265 VAL A CA 1
ATOM 2004 C C . VAL A 1 265 ? 10.683 5.945 -4.950 1.00 94.38 265 VAL A C 1
ATOM 2006 O O . VAL A 1 265 ? 9.878 6.287 -5.819 1.00 94.38 265 VAL A O 1
ATOM 2009 N N . VAL A 1 266 ? 11.062 4.684 -4.768 1.00 95.19 266 VAL A N 1
ATOM 2010 C CA . VAL A 1 266 ? 10.610 3.560 -5.578 1.00 95.19 266 VAL A CA 1
ATOM 2011 C C . VAL A 1 266 ? 9.893 2.539 -4.710 1.00 95.19 266 VAL A C 1
ATOM 2013 O O . VAL A 1 266 ? 10.431 2.035 -3.729 1.00 95.19 266 VAL A O 1
ATOM 2016 N N . GLU A 1 267 ? 8.699 2.150 -5.138 1.00 95.06 267 GLU A N 1
ATOM 2017 C CA . GLU A 1 267 ? 8.000 0.982 -4.625 1.00 95.06 267 GLU A CA 1
ATOM 2018 C C . GLU A 1 267 ? 8.163 -0.191 -5.593 1.00 95.06 267 GLU A C 1
ATOM 2020 O O . GLU A 1 267 ? 7.879 -0.090 -6.792 1.00 95.06 267 GLU A O 1
ATOM 2025 N N . LEU A 1 268 ? 8.590 -1.335 -5.063 1.00 96.44 268 LEU A N 1
ATOM 2026 C CA . LEU A 1 268 ? 8.778 -2.560 -5.833 1.00 96.44 268 LEU A CA 1
ATOM 2027 C C . LEU A 1 268 ? 7.695 -3.574 -5.488 1.00 96.44 268 LEU A C 1
ATOM 2029 O O . LEU A 1 268 ? 7.357 -3.768 -4.322 1.00 96.44 268 LEU A O 1
ATOM 2033 N N . ARG A 1 269 ? 7.169 -4.255 -6.508 1.00 96.19 269 ARG A N 1
ATOM 2034 C CA . ARG A 1 269 ? 6.237 -5.377 -6.349 1.00 96.19 269 ARG A CA 1
ATOM 2035 C C . ARG A 1 269 ? 6.611 -6.514 -7.287 1.00 96.19 269 ARG A C 1
ATOM 2037 O O . ARG A 1 269 ? 6.853 -6.291 -8.473 1.00 96.19 269 ARG A O 1
ATOM 2044 N N . VAL A 1 270 ? 6.621 -7.741 -6.781 1.00 95.62 270 VAL A N 1
ATOM 2045 C CA . VAL A 1 270 ? 6.997 -8.948 -7.518 1.00 95.62 270 VAL A CA 1
ATOM 2046 C C . VAL A 1 270 ? 5.850 -9.948 -7.485 1.00 95.62 270 VAL A C 1
ATOM 2048 O O . VAL A 1 270 ? 5.369 -10.340 -6.427 1.00 95.62 270 VAL A O 1
ATOM 2051 N N . ARG A 1 271 ? 5.428 -10.411 -8.667 1.00 93.75 271 ARG A N 1
ATOM 2052 C CA . ARG A 1 271 ? 4.391 -11.439 -8.799 1.00 93.75 271 ARG A CA 1
ATOM 2053 C C . ARG A 1 271 ? 4.756 -12.455 -9.870 1.00 93.75 271 ARG A C 1
ATOM 2055 O O . ARG A 1 271 ? 4.525 -12.256 -11.066 1.00 93.75 271 ARG A O 1
ATOM 2062 N N . GLY A 1 272 ? 5.282 -13.597 -9.436 1.00 93.12 272 GLY A N 1
ATOM 2063 C CA . GLY A 1 272 ? 5.823 -14.596 -10.355 1.00 93.12 272 GLY A CA 1
ATOM 2064 C C . GLY A 1 272 ? 6.962 -13.988 -11.176 1.00 93.12 272 GLY A C 1
ATOM 2065 O O . GLY A 1 272 ? 7.923 -13.486 -10.612 1.00 93.12 272 GLY A O 1
ATOM 2066 N N . ALA A 1 273 ? 6.847 -14.007 -12.506 1.00 95.12 273 ALA A N 1
ATOM 2067 C CA . ALA A 1 273 ? 7.831 -13.387 -13.398 1.00 95.12 273 ALA A CA 1
ATOM 2068 C C . ALA A 1 273 ? 7.652 -11.870 -13.576 1.00 95.12 273 ALA A C 1
ATOM 2070 O O . ALA A 1 273 ? 8.436 -11.260 -14.289 1.00 95.12 273 ALA A O 1
ATOM 2071 N N . LEU A 1 274 ? 6.620 -11.257 -12.997 1.00 97.06 274 LEU A N 1
ATOM 2072 C CA . LEU A 1 274 ? 6.366 -9.829 -13.163 1.00 97.06 274 LEU A CA 1
ATOM 2073 C C . LEU A 1 274 ? 7.090 -9.029 -12.087 1.00 97.06 274 LEU A C 1
ATOM 2075 O O . LEU A 1 274 ? 6.972 -9.346 -10.904 1.00 97.06 274 LEU A O 1
ATOM 2079 N N . LEU A 1 275 ? 7.760 -7.965 -12.513 1.00 97.25 275 LEU A N 1
ATOM 2080 C CA . LEU A 1 275 ? 8.283 -6.911 -11.653 1.00 97.25 275 LEU A CA 1
ATOM 2081 C C . LEU A 1 275 ? 7.547 -5.615 -11.990 1.00 97.25 275 LEU A C 1
ATOM 2083 O O . LEU A 1 275 ? 7.526 -5.197 -13.148 1.00 97.25 275 LEU A O 1
ATOM 2087 N N . LEU A 1 276 ? 6.952 -4.989 -10.985 1.00 97.62 276 LEU A N 1
ATOM 2088 C CA . LEU A 1 276 ? 6.384 -3.652 -11.057 1.00 97.62 276 LEU A CA 1
ATOM 2089 C C . LEU A 1 276 ? 7.284 -2.713 -10.254 1.00 97.62 276 LEU A C 1
ATOM 2091 O O . LEU A 1 276 ? 7.533 -2.949 -9.074 1.00 97.62 276 LEU A O 1
ATOM 2095 N N . VAL A 1 277 ? 7.761 -1.670 -10.922 1.00 97.31 277 VAL A N 1
ATOM 2096 C CA . VAL A 1 277 ? 8.547 -0.582 -10.343 1.00 97.31 277 VAL A CA 1
ATOM 2097 C C . VAL A 1 277 ? 7.689 0.670 -10.432 1.00 97.31 277 VAL A C 1
ATOM 2099 O O . VAL A 1 277 ? 7.378 1.103 -11.542 1.00 97.31 277 VAL A O 1
ATOM 2102 N N . ALA A 1 278 ? 7.262 1.211 -9.298 1.00 95.88 278 ALA A N 1
ATOM 2103 C CA . ALA A 1 278 ? 6.477 2.438 -9.229 1.00 95.88 278 ALA A CA 1
ATOM 2104 C C . ALA A 1 278 ? 7.295 3.545 -8.558 1.00 95.88 278 ALA A C 1
ATOM 2106 O O . ALA A 1 278 ? 8.045 3.273 -7.627 1.00 95.88 278 ALA A O 1
ATOM 2107 N N . SER A 1 279 ? 7.152 4.771 -9.040 1.00 93.75 279 SER A N 1
ATOM 2108 C CA . SER A 1 279 ? 7.672 5.991 -8.430 1.00 93.75 279 SER A CA 1
ATOM 2109 C C . SER A 1 279 ? 6.540 6.994 -8.280 1.00 93.75 279 SER A C 1
ATOM 2111 O O . SER A 1 279 ? 5.426 6.759 -8.756 1.00 93.75 279 SER A O 1
ATOM 2113 N N . ASP A 1 280 ? 6.867 8.158 -7.729 1.00 85.19 280 ASP A N 1
ATOM 2114 C CA . ASP A 1 280 ? 5.988 9.311 -7.841 1.00 85.19 280 ASP A CA 1
ATOM 2115 C C . ASP A 1 280 ? 5.686 9.587 -9.328 1.00 85.19 280 ASP A C 1
ATOM 2117 O O . ASP A 1 280 ? 6.592 9.635 -10.168 1.00 85.19 280 ASP A O 1
ATOM 2121 N N . HIS A 1 281 ? 4.399 9.627 -9.667 1.00 91.44 281 HIS A N 1
ATOM 2122 C CA . HIS A 1 281 ? 3.844 9.815 -11.013 1.00 91.44 281 HIS A CA 1
ATOM 2123 C C . HIS A 1 281 ? 4.221 8.817 -12.126 1.00 91.44 281 HIS A C 1
ATOM 2125 O O . HIS A 1 281 ? 3.880 9.062 -13.293 1.00 91.44 281 HIS A O 1
ATOM 2131 N N . SER A 1 282 ? 4.873 7.687 -11.847 1.00 94.25 282 SER A N 1
ATOM 2132 C CA . SER A 1 282 ? 5.189 6.727 -12.908 1.00 94.25 282 SER A CA 1
ATOM 2133 C C . SER A 1 282 ? 5.209 5.275 -12.449 1.00 94.25 282 SER A C 1
ATOM 2135 O O . SER A 1 282 ? 5.448 4.946 -11.292 1.00 94.25 282 SER A O 1
ATOM 2137 N N . ALA A 1 283 ? 4.965 4.367 -13.388 1.00 95.81 283 ALA A N 1
ATOM 2138 C CA . ALA A 1 283 ? 5.129 2.943 -13.172 1.00 95.81 283 ALA A CA 1
ATOM 2139 C C . ALA A 1 283 ? 5.668 2.242 -14.419 1.00 95.81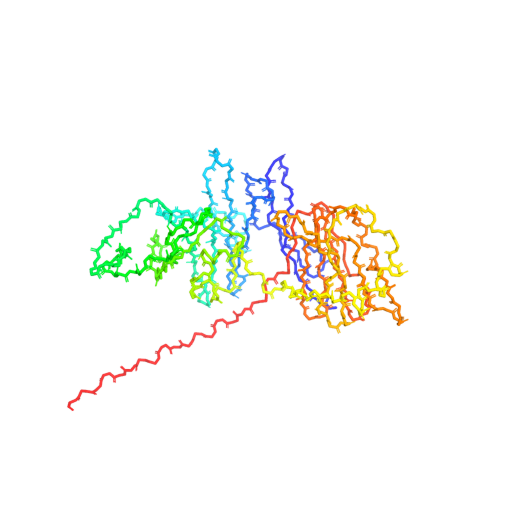 283 ALA A C 1
ATOM 2141 O O . ALA A 1 283 ? 5.351 2.586 -15.564 1.00 95.81 283 ALA A O 1
ATOM 2142 N N . ARG A 1 284 ? 6.496 1.226 -14.196 1.00 96.56 284 ARG A N 1
ATOM 2143 C CA . ARG A 1 284 ? 7.096 0.374 -15.222 1.00 96.56 284 ARG A CA 1
ATOM 2144 C C . ARG A 1 284 ? 6.863 -1.080 -14.852 1.00 96.56 284 ARG A C 1
ATOM 2146 O O . ARG A 1 284 ? 7.039 -1.472 -13.701 1.00 96.56 284 ARG A O 1
ATOM 2153 N N . ILE A 1 285 ? 6.473 -1.882 -15.836 1.00 96.94 285 ILE A N 1
ATOM 2154 C CA . ILE A 1 285 ? 6.238 -3.314 -15.660 1.00 96.94 285 ILE A CA 1
ATOM 2155 C C . ILE A 1 285 ? 7.225 -4.071 -16.528 1.00 96.94 285 ILE A C 1
ATOM 2157 O O . ILE A 1 285 ? 7.355 -3.778 -17.716 1.00 96.94 285 ILE A O 1
ATOM 2161 N N . TYR A 1 286 ? 7.871 -5.073 -15.948 1.00 97.19 286 TYR A N 1
ATOM 2162 C CA . TYR A 1 286 ? 8.868 -5.906 -16.601 1.00 97.19 286 TYR A CA 1
ATOM 2163 C C . TYR A 1 286 ? 8.516 -7.386 -16.481 1.00 97.19 286 TYR A C 1
ATOM 2165 O O . TYR A 1 286 ? 7.939 -7.831 -15.487 1.00 97.19 286 TYR A O 1
ATOM 2173 N N . ASP A 1 287 ? 8.923 -8.159 -17.483 1.00 96.19 287 ASP A N 1
ATOM 2174 C CA . ASP A 1 287 ? 9.145 -9.589 -17.331 1.00 96.19 287 ASP A CA 1
ATOM 2175 C C . ASP A 1 287 ? 10.557 -9.778 -16.771 1.00 96.19 287 ASP A C 1
ATOM 2177 O O . ASP A 1 287 ? 11.555 -9.560 -17.459 1.00 96.19 287 ASP A O 1
ATOM 2181 N N . ALA A 1 288 ? 10.638 -10.163 -15.503 1.00 94.94 288 ALA A N 1
ATOM 2182 C CA . ALA A 1 288 ? 11.883 -10.365 -14.785 1.00 94.94 288 ALA A CA 1
ATOM 2183 C C . ALA A 1 288 ? 12.704 -11.542 -15.329 1.00 94.94 288 ALA A C 1
ATOM 2185 O O . ALA A 1 288 ? 13.909 -11.561 -15.095 1.00 94.94 288 ALA A O 1
ATOM 2186 N N . ARG A 1 289 ? 12.104 -12.502 -16.056 1.00 93.12 289 ARG A N 1
ATOM 2187 C CA . ARG A 1 289 ? 12.846 -13.616 -16.673 1.00 93.12 289 ARG A CA 1
ATOM 2188 C C . ARG A 1 289 ? 13.561 -13.161 -17.932 1.00 93.12 289 ARG A C 1
ATOM 2190 O O . ARG A 1 289 ? 14.756 -13.379 -18.071 1.00 93.12 289 ARG A O 1
ATOM 2197 N N . SER A 1 290 ? 12.825 -12.536 -18.851 1.00 93.44 290 SER A N 1
ATOM 2198 C CA . SER A 1 290 ? 13.398 -12.069 -20.119 1.00 93.44 290 SER A CA 1
ATOM 2199 C C . SER A 1 290 ? 14.072 -10.705 -20.003 1.00 93.44 290 SER A C 1
ATOM 2201 O O . SER A 1 290 ? 14.661 -10.240 -20.974 1.00 93.44 290 SER A O 1
ATOM 2203 N N . LYS A 1 291 ? 13.949 -10.050 -18.844 1.00 94.12 291 LYS A N 1
ATOM 2204 C CA . LYS A 1 291 ? 14.496 -8.724 -18.554 1.00 94.12 291 LYS A CA 1
ATOM 2205 C C . LYS A 1 291 ? 13.957 -7.643 -19.506 1.00 94.12 291 LYS A C 1
ATOM 2207 O O . LYS A 1 291 ? 14.650 -6.689 -19.845 1.00 94.12 291 LYS A O 1
ATOM 2212 N N . LYS A 1 292 ? 12.713 -7.816 -19.972 1.00 94.81 292 LYS A N 1
ATOM 2213 C CA . LYS A 1 292 ? 12.066 -6.939 -20.963 1.00 94.81 292 LYS A CA 1
ATOM 2214 C C . LYS A 1 292 ? 10.950 -6.129 -20.347 1.00 94.81 292 LYS A C 1
ATOM 2216 O O . LYS A 1 292 ? 10.165 -6.655 -19.557 1.00 94.81 292 LYS A O 1
ATOM 2221 N N . ARG A 1 293 ? 10.846 -4.865 -20.748 1.00 96.12 293 ARG A N 1
ATOM 2222 C CA . ARG A 1 293 ? 9.726 -4.018 -20.342 1.00 96.12 293 ARG A CA 1
ATOM 2223 C C . ARG A 1 293 ? 8.450 -4.440 -21.070 1.00 96.12 293 ARG A C 1
ATOM 2225 O O . ARG A 1 293 ? 8.425 -4.550 -22.291 1.00 96.12 293 ARG A O 1
ATOM 2232 N N . LEU A 1 294 ? 7.390 -4.670 -20.305 1.00 95.44 294 LEU A N 1
ATOM 2233 C CA . LEU A 1 294 ? 6.064 -5.045 -20.793 1.00 95.44 294 LEU A CA 1
ATOM 2234 C C . LEU A 1 294 ? 5.135 -3.839 -20.921 1.00 95.44 294 LEU A C 1
ATOM 2236 O O . LEU A 1 294 ? 4.299 -3.810 -21.818 1.00 95.44 294 LEU A O 1
ATOM 2240 N N . ALA A 1 295 ? 5.256 -2.861 -20.020 1.00 94.50 295 ALA A N 1
ATOM 2241 C CA . ALA A 1 295 ? 4.433 -1.659 -20.041 1.00 94.50 295 ALA A CA 1
ATOM 2242 C C . ALA A 1 295 ? 5.115 -0.477 -19.339 1.00 94.50 295 ALA A C 1
ATOM 2244 O O . ALA A 1 295 ? 5.941 -0.650 -18.440 1.00 94.50 295 ALA A O 1
ATOM 2245 N N . GLN A 1 296 ? 4.719 0.724 -19.756 1.00 95.00 296 GLN A N 1
ATOM 2246 C CA . GLN A 1 296 ? 5.093 2.011 -19.179 1.00 95.00 296 GLN A CA 1
ATOM 2247 C C . GLN A 1 296 ? 3.809 2.808 -18.924 1.00 95.00 296 GLN A C 1
ATOM 2249 O O . GLN A 1 296 ? 2.922 2.853 -19.776 1.00 95.00 296 GLN A O 1
ATOM 2254 N N . LEU A 1 297 ? 3.710 3.395 -17.736 1.00 94.75 297 LEU A N 1
ATOM 2255 C CA . LEU A 1 297 ? 2.586 4.203 -17.284 1.00 94.75 297 LEU A CA 1
ATOM 2256 C C . LEU A 1 297 ? 3.141 5.496 -16.699 1.00 94.75 297 LEU A C 1
ATOM 2258 O O . LEU A 1 297 ? 3.928 5.451 -15.759 1.00 94.75 297 LEU A O 1
ATOM 2262 N N . ASP A 1 298 ? 2.726 6.625 -17.252 1.00 93.62 298 ASP A N 1
ATOM 2263 C CA . ASP A 1 298 ? 3.103 7.954 -16.774 1.00 93.62 298 ASP A CA 1
ATOM 2264 C C . ASP A 1 298 ? 1.853 8.681 -16.259 1.00 93.62 298 ASP A C 1
ATOM 2266 O O . ASP A 1 298 ? 0.733 8.379 -16.690 1.00 93.62 298 ASP A O 1
ATOM 2270 N N . GLY A 1 299 ? 2.042 9.608 -15.320 1.00 92.25 299 GLY A N 1
ATOM 2271 C CA . GLY A 1 299 ? 0.959 10.345 -14.666 1.00 92.25 299 GLY A CA 1
ATOM 2272 C C . GLY A 1 299 ? 0.133 9.499 -13.693 1.00 92.25 299 GLY A C 1
ATOM 2273 O O . GLY A 1 299 ? -1.041 9.792 -13.484 1.00 92.25 299 GLY A O 1
ATOM 2274 N N . VAL A 1 300 ? 0.706 8.427 -13.136 1.00 94.25 300 VAL A N 1
ATOM 2275 C CA . VAL A 1 300 ? 0.046 7.573 -12.132 1.00 94.25 300 VAL A CA 1
ATOM 2276 C C . VAL A 1 300 ? 0.766 7.698 -10.794 1.00 94.25 300 VAL A C 1
ATOM 2278 O O . VAL A 1 300 ? 1.966 7.489 -10.730 1.00 94.25 300 VAL A O 1
ATOM 2281 N N . HIS A 1 301 ? 0.040 8.021 -9.729 1.00 91.69 301 HIS A N 1
ATOM 2282 C CA . HIS A 1 301 ? 0.593 8.231 -8.380 1.00 91.69 301 HIS A CA 1
ATOM 2283 C C . HIS A 1 301 ? 0.858 6.933 -7.623 1.00 91.69 301 HIS A C 1
ATOM 2285 O O . HIS A 1 301 ? 1.653 6.882 -6.695 1.00 91.69 301 HIS A O 1
ATOM 2291 N N . GLY A 1 302 ? 0.167 5.865 -8.010 1.00 88.00 302 GLY A N 1
ATOM 2292 C CA . GLY A 1 302 ? 0.317 4.562 -7.388 1.00 88.00 302 GLY A CA 1
ATOM 2293 C C . GLY A 1 302 ? -0.071 3.464 -8.357 1.00 88.00 302 GLY A C 1
ATOM 2294 O O . GLY A 1 302 ? -1.037 3.596 -9.113 1.00 88.00 302 GLY A O 1
ATOM 2295 N N . ALA A 1 303 ? 0.678 2.366 -8.325 1.00 94.44 303 ALA A N 1
ATOM 2296 C CA . ALA A 1 303 ? 0.402 1.183 -9.122 1.00 94.44 303 ALA A CA 1
ATOM 2297 C C . ALA A 1 303 ? 0.592 -0.079 -8.279 1.00 94.44 303 ALA A C 1
ATOM 2299 O O . ALA A 1 303 ? 1.643 -0.303 -7.681 1.00 94.44 303 ALA A O 1
ATOM 2300 N N . ARG A 1 304 ? -0.426 -0.940 -8.271 1.00 94.81 304 ARG A N 1
ATOM 2301 C CA . ARG A 1 304 ? -0.395 -2.264 -7.634 1.00 94.81 304 ARG A CA 1
ATOM 2302 C C . ARG A 1 304 ? -0.919 -3.299 -8.617 1.00 94.81 304 ARG A C 1
ATOM 2304 O O . ARG A 1 304 ? -1.733 -2.982 -9.487 1.00 94.81 304 ARG A O 1
ATOM 2311 N N . PHE A 1 305 ? -0.492 -4.551 -8.494 1.00 94.25 305 PHE A N 1
ATOM 2312 C CA . PHE A 1 305 ? -1.125 -5.608 -9.271 1.00 94.25 305 PHE A CA 1
ATOM 2313 C C . PHE A 1 305 ? -2.560 -5.820 -8.783 1.00 94.25 305 PHE A C 1
ATOM 2315 O O . PHE A 1 305 ? -2.802 -5.965 -7.587 1.00 94.25 305 PHE A O 1
ATOM 2322 N N . TRP A 1 306 ? -3.513 -5.906 -9.711 1.00 92.56 306 TRP A N 1
ATOM 2323 C CA . TRP A 1 306 ? -4.899 -6.235 -9.378 1.00 92.56 306 TRP A CA 1
ATOM 2324 C C . TRP A 1 306 ? -4.954 -7.563 -8.603 1.00 92.56 306 TRP A C 1
ATOM 2326 O O . TRP A 1 306 ? -4.239 -8.495 -8.989 1.00 92.56 306 TRP A O 1
ATOM 2336 N N . PRO A 1 307 ? -5.746 -7.700 -7.526 1.00 87.12 307 PRO A N 1
ATOM 2337 C CA . PRO A 1 307 ? -5.756 -8.904 -6.697 1.00 87.12 307 PRO A CA 1
ATOM 2338 C C . PRO A 1 307 ? -6.065 -10.162 -7.516 1.00 87.12 307 PRO A C 1
ATOM 2340 O O . PRO A 1 307 ? -6.930 -10.166 -8.397 1.00 87.12 307 PRO A O 1
ATOM 2343 N N . LYS A 1 308 ? -5.373 -11.263 -7.202 1.00 82.94 308 LYS A N 1
ATOM 2344 C CA . LYS A 1 308 ? -5.809 -12.588 -7.655 1.00 82.94 308 LYS A CA 1
ATOM 2345 C C . LYS A 1 308 ? -7.048 -12.963 -6.854 1.00 82.94 308 LYS A C 1
ATOM 2347 O O . LYS A 1 308 ? -6.971 -13.032 -5.630 1.00 82.94 308 LYS A O 1
ATOM 2352 N N . GLN A 1 309 ? -8.155 -13.223 -7.542 1.00 80.19 309 GLN A N 1
ATOM 2353 C CA . GLN A 1 309 ? -9.376 -13.684 -6.891 1.00 80.19 309 GLN A CA 1
ATOM 2354 C C . GLN A 1 309 ? -9.085 -14.993 -6.157 1.00 80.19 309 GLN A C 1
ATOM 2356 O O . GLN A 1 309 ? -8.617 -15.963 -6.757 1.00 80.19 309 GLN A O 1
ATOM 2361 N N . ARG A 1 310 ? -9.344 -15.010 -4.852 1.00 74.88 310 ARG A N 1
ATOM 2362 C CA . ARG A 1 310 ? -9.344 -16.227 -4.051 1.00 74.88 310 ARG A CA 1
ATOM 2363 C C . ARG A 1 310 ? -10.785 -16.692 -3.971 1.00 74.88 310 ARG A C 1
ATOM 2365 O O . ARG A 1 310 ? -11.651 -15.971 -3.483 1.00 74.88 310 ARG A O 1
ATOM 2372 N N . THR A 1 311 ? -11.059 -17.892 -4.468 1.00 58.44 311 THR A N 1
ATOM 2373 C CA . THR A 1 311 ? -12.350 -18.526 -4.220 1.00 58.44 311 THR A CA 1
ATOM 2374 C C . THR A 1 311 ? -12.419 -18.797 -2.721 1.00 58.44 311 THR A C 1
ATOM 2376 O O . THR A 1 311 ? -11.626 -19.578 -2.198 1.00 58.44 311 THR A O 1
ATOM 2379 N N . VAL A 1 312 ? -13.314 -18.109 -2.011 1.00 54.62 312 VAL A N 1
ATOM 2380 C CA . VAL A 1 312 ? -13.593 -18.411 -0.606 1.00 54.62 312 VAL A CA 1
ATOM 2381 C C . VAL A 1 312 ? -14.345 -19.734 -0.600 1.00 54.62 312 VAL A C 1
ATOM 2383 O O . VAL A 1 312 ? -15.570 -19.769 -0.698 1.00 54.62 312 VAL A O 1
ATOM 2386 N N . THR A 1 313 ? -13.620 -20.848 -0.557 1.00 43.59 313 THR A N 1
ATOM 2387 C CA . THR A 1 313 ? -14.244 -22.132 -0.256 1.00 43.59 313 THR A CA 1
ATOM 2388 C C . THR A 1 313 ? -14.670 -22.040 1.200 1.00 43.59 313 THR A C 1
ATOM 2390 O O . THR A 1 313 ? -13.833 -22.101 2.097 1.00 43.59 313 THR A O 1
ATOM 2393 N N . ALA A 1 314 ? -15.957 -21.787 1.437 1.00 39.91 314 ALA A N 1
ATOM 2394 C CA . ALA A 1 314 ? -16.519 -21.765 2.774 1.00 39.91 314 ALA A CA 1
ATOM 2395 C C . ALA A 1 314 ? -16.244 -23.125 3.428 1.00 39.91 314 ALA A C 1
ATOM 2397 O O . ALA A 1 314 ? -16.898 -24.119 3.116 1.00 39.91 314 ALA A O 1
ATOM 2398 N N . ALA A 1 315 ? -15.253 -23.185 4.315 1.00 37.59 315 ALA A N 1
ATOM 2399 C CA . ALA A 1 315 ? -15.168 -24.273 5.265 1.00 37.59 315 ALA A CA 1
ATOM 2400 C C . ALA A 1 315 ? -16.386 -24.112 6.177 1.00 37.59 315 ALA A C 1
ATOM 2402 O O . ALA A 1 315 ? -16.436 -23.206 7.010 1.00 37.59 315 ALA A O 1
ATOM 2403 N N . LEU A 1 316 ? -17.407 -24.937 5.942 1.00 34.78 316 LEU A N 1
ATOM 2404 C CA . LEU A 1 316 ? -18.525 -25.096 6.860 1.00 34.78 316 LEU A CA 1
ATOM 2405 C C . LEU A 1 316 ? -17.933 -25.347 8.252 1.00 34.78 316 LEU A C 1
ATOM 2407 O O . LEU A 1 316 ? -17.130 -26.276 8.388 1.00 34.78 316 LEU A O 1
ATOM 2411 N N . PRO A 1 317 ? -18.280 -24.557 9.283 1.00 37.84 317 PRO A N 1
ATOM 2412 C CA . PRO A 1 317 ? -17.954 -24.951 10.638 1.00 37.84 317 PRO A CA 1
ATOM 2413 C C . PRO A 1 317 ? -18.634 -26.298 10.857 1.00 37.84 317 PRO A C 1
ATOM 2415 O O . PRO A 1 317 ? -19.854 -26.413 10.731 1.00 37.84 317 PRO A O 1
ATOM 2418 N N . SER A 1 318 ? -17.838 -27.332 11.125 1.00 38.50 318 SER A N 1
ATOM 2419 C CA . SER A 1 318 ? -18.354 -28.601 11.606 1.00 38.50 318 SER A CA 1
ATOM 2420 C C . SER A 1 318 ? -19.137 -28.288 12.870 1.00 38.50 318 SER A C 1
ATOM 2422 O O . SER A 1 318 ? -18.555 -27.989 13.914 1.00 38.50 318 SER A O 1
ATOM 2424 N N . SER A 1 319 ? -20.461 -28.292 12.754 1.00 37.97 319 SER A N 1
ATOM 2425 C CA . SER A 1 319 ? -21.374 -28.330 13.878 1.00 37.97 319 SER A CA 1
ATOM 2426 C C . SER A 1 319 ? -21.011 -29.574 14.678 1.00 37.97 319 SER A C 1
ATOM 2428 O O . SER A 1 319 ? -21.395 -30.691 14.328 1.00 37.97 319 SER A O 1
ATOM 2430 N N . GLY A 1 320 ? -20.190 -29.371 15.710 1.00 35.25 320 GLY A N 1
ATOM 2431 C CA . GLY A 1 320 ? -19.959 -30.331 16.770 1.00 35.25 320 GLY A CA 1
ATOM 2432 C C . GLY A 1 320 ? -21.304 -30.577 17.420 1.00 35.25 320 GLY A C 1
ATOM 2433 O O . GLY A 1 320 ? -21.765 -29.798 18.247 1.00 35.25 320 GLY A O 1
ATOM 2434 N N . THR A 1 321 ? -21.968 -31.615 16.929 1.00 38.31 321 THR A N 1
ATOM 2435 C CA . THR A 1 321 ? -23.243 -32.090 17.432 1.00 38.31 321 THR A CA 1
ATOM 2436 C C . THR A 1 321 ? -23.041 -32.432 18.897 1.00 38.31 321 THR A C 1
ATOM 2438 O O . THR A 1 321 ? -22.284 -33.336 19.242 1.00 38.31 321 THR A O 1
ATOM 2441 N N . SER A 1 322 ? -23.722 -31.684 19.755 1.00 44.59 322 SER A N 1
ATOM 2442 C CA . SER A 1 322 ? -24.039 -32.116 21.101 1.00 44.59 322 SER A CA 1
ATOM 2443 C C . SER A 1 322 ? -24.824 -33.428 21.024 1.00 44.59 322 SER A C 1
ATOM 2445 O O . SER A 1 322 ? -25.965 -33.448 20.563 1.00 44.59 322 SER A O 1
ATOM 2447 N N . ALA A 1 323 ? -24.226 -34.503 21.509 1.00 37.16 323 ALA A N 1
ATOM 2448 C CA . ALA A 1 323 ? -24.920 -35.622 22.132 1.00 37.16 323 ALA A CA 1
ATOM 2449 C C . ALA A 1 323 ? -24.164 -35.831 23.458 1.00 37.16 323 ALA A C 1
ATOM 2451 O O . ALA A 1 323 ? -22.952 -35.996 23.432 1.00 37.16 323 ALA A O 1
ATOM 2452 N N . GLY A 1 324 ? -24.725 -35.682 24.655 1.00 42.88 324 GLY A N 1
ATOM 2453 C CA . GLY A 1 324 ? -26.111 -35.868 25.050 1.00 42.88 324 GLY A CA 1
ATOM 2454 C C . GLY A 1 324 ? -26.348 -37.310 25.490 1.00 42.88 324 GLY A C 1
ATOM 2455 O O . GLY A 1 324 ? -27.088 -38.002 24.804 1.00 42.88 324 GLY A O 1
ATOM 2456 N N . GLN A 1 325 ? -25.686 -37.749 26.570 1.00 36.00 325 GLN A N 1
ATOM 2457 C CA . GLN A 1 325 ? -26.241 -38.422 27.765 1.00 36.00 325 GLN A CA 1
ATOM 2458 C C . GLN A 1 325 ? -25.119 -38.959 28.657 1.00 36.00 325 GLN A C 1
ATOM 2460 O O . GLN A 1 325 ? -24.176 -39.574 28.114 1.00 36.00 325 GLN A O 1
#